Protein AF-A0A8T5GL62-F1 (afdb_monomer_lite)

Structure (mmCIF, N/CA/C/O backbone):
data_AF-A0A8T5GL62-F1
#
_entry.id   AF-A0A8T5GL62-F1
#
loop_
_atom_site.group_PDB
_atom_site.id
_atom_site.type_symbol
_atom_site.label_atom_id
_atom_site.label_alt_id
_atom_site.label_comp_id
_atom_site.label_asym_id
_atom_site.label_entity_id
_atom_site.label_seq_id
_atom_site.pdbx_PDB_ins_code
_atom_site.Cartn_x
_atom_site.Cartn_y
_atom_site.Cartn_z
_atom_site.occupancy
_atom_site.B_iso_or_equiv
_atom_site.auth_seq_id
_atom_site.auth_comp_id
_atom_site.auth_asym_id
_atom_site.auth_atom_id
_atom_site.pdbx_PDB_model_num
ATOM 1 N N . MET A 1 1 ? -0.450 16.509 8.856 1.00 52.38 1 MET A N 1
ATOM 2 C CA . MET A 1 1 ? -0.799 15.232 8.205 1.00 52.38 1 MET A CA 1
ATOM 3 C C . MET A 1 1 ? -0.148 14.138 9.029 1.00 52.38 1 MET A C 1
ATOM 5 O O . MET A 1 1 ? 1.053 14.236 9.260 1.00 52.38 1 MET A O 1
ATOM 9 N N . ILE A 1 2 ? -0.928 13.209 9.581 1.00 71.56 2 ILE A N 1
ATOM 10 C CA . ILE A 1 2 ? -0.380 12.071 10.331 1.00 71.56 2 ILE A CA 1
ATOM 11 C C . ILE A 1 2 ? 0.379 11.201 9.332 1.00 71.56 2 ILE A C 1
ATOM 13 O O . ILE A 1 2 ? -0.126 10.915 8.250 1.00 71.56 2 ILE A O 1
ATOM 17 N N . ASN A 1 3 ? 1.616 10.838 9.659 1.00 85.38 3 ASN A N 1
ATOM 18 C CA . ASN A 1 3 ? 2.388 9.925 8.832 1.00 85.38 3 ASN A CA 1
ATOM 19 C C . ASN A 1 3 ? 2.150 8.501 9.356 1.00 85.38 3 ASN A C 1
ATOM 21 O O . ASN A 1 3 ? 2.798 8.057 10.301 1.00 85.38 3 ASN A O 1
ATOM 25 N N . TYR A 1 4 ? 1.190 7.787 8.767 1.00 93.00 4 TYR A N 1
ATOM 26 C CA . TYR A 1 4 ? 0.852 6.425 9.192 1.00 93.00 4 TYR A CA 1
ATOM 27 C C . TYR A 1 4 ? 2.018 5.443 9.043 1.00 93.00 4 TYR A C 1
ATOM 29 O O . TYR A 1 4 ? 2.131 4.503 9.824 1.00 93.00 4 TYR A O 1
ATOM 37 N N . LYS A 1 5 ? 2.945 5.697 8.110 1.00 93.62 5 LYS A N 1
ATOM 38 C CA . LYS A 1 5 ? 4.124 4.851 7.887 1.00 93.62 5 LYS A CA 1
ATOM 39 C C . LYS A 1 5 ? 5.059 4.840 9.097 1.00 93.62 5 LYS A C 1
ATOM 41 O O . LYS A 1 5 ? 5.492 3.770 9.516 1.00 93.62 5 LYS A O 1
ATOM 46 N N . ILE A 1 6 ? 5.334 6.001 9.706 1.00 94.12 6 ILE A N 1
ATOM 47 C CA . ILE A 1 6 ? 6.162 6.044 10.925 1.00 94.12 6 ILE A CA 1
ATOM 48 C C . ILE A 1 6 ? 5.450 5.384 12.110 1.00 94.12 6 ILE A C 1
ATOM 50 O O . ILE A 1 6 ? 6.094 4.654 12.858 1.00 94.12 6 ILE A O 1
ATOM 54 N N . LEU A 1 7 ? 4.132 5.565 12.250 1.00 94.88 7 LEU A N 1
ATOM 55 C CA . LEU A 1 7 ? 3.356 4.921 13.317 1.00 94.88 7 LEU A CA 1
ATOM 56 C C . LEU A 1 7 ? 3.347 3.395 13.167 1.00 94.88 7 LEU A C 1
ATOM 58 O O . LEU A 1 7 ? 3.562 2.677 14.142 1.00 94.88 7 LEU A O 1
ATOM 62 N N . ALA A 1 8 ? 3.165 2.899 11.942 1.00 96.69 8 ALA A N 1
ATOM 63 C CA . ALA A 1 8 ? 3.233 1.478 11.627 1.00 96.69 8 ALA A CA 1
ATOM 64 C C . ALA A 1 8 ? 4.603 0.891 11.985 1.00 96.69 8 ALA A C 1
ATOM 66 O O . ALA A 1 8 ? 4.674 -0.097 12.715 1.00 96.69 8 ALA A O 1
ATOM 67 N N . ILE A 1 9 ? 5.689 1.542 11.557 1.00 96.31 9 ILE A N 1
ATOM 68 C CA . ILE A 1 9 ? 7.057 1.111 11.872 1.00 96.31 9 ILE A CA 1
ATOM 69 C C . ILE A 1 9 ? 7.307 1.119 13.381 1.00 96.31 9 ILE A C 1
ATOM 71 O O . ILE A 1 9 ? 7.821 0.140 13.909 1.00 96.31 9 ILE A O 1
ATOM 75 N N . GLN A 1 10 ? 6.913 2.177 14.093 1.00 95.50 10 GLN A N 1
ATOM 76 C CA . GLN A 1 10 ? 7.070 2.257 15.549 1.00 95.50 10 GLN A CA 1
ATOM 77 C C . GLN A 1 10 ? 6.230 1.211 16.290 1.00 95.50 10 GLN A C 1
ATOM 79 O O . GLN A 1 10 ? 6.613 0.776 17.374 1.00 95.50 10 GLN A O 1
ATOM 84 N N . SER A 1 11 ? 5.097 0.793 15.722 1.00 96.75 11 SER A N 1
ATOM 85 C CA . SER A 1 11 ? 4.276 -0.270 16.295 1.00 96.75 11 SER A CA 1
ATOM 86 C C . SER A 1 11 ? 4.864 -1.664 16.051 1.00 96.75 11 SER A C 1
ATOM 88 O O . SER A 1 11 ? 4.813 -2.500 16.950 1.00 96.75 11 SER A O 1
ATOM 90 N N . LEU A 1 12 ? 5.439 -1.911 14.869 1.00 97.38 12 LEU A N 1
ATOM 91 C CA . LEU A 1 12 ? 6.099 -3.178 14.525 1.00 97.38 12 LEU A CA 1
ATOM 92 C C . LEU A 1 12 ? 7.449 -3.329 15.236 1.00 97.38 12 LEU A C 1
ATOM 94 O O . LEU A 1 12 ? 7.767 -4.389 15.770 1.00 97.38 12 LEU A O 1
ATOM 98 N N . VAL A 1 13 ? 8.233 -2.253 15.268 1.00 97.06 13 VAL A N 1
ATOM 99 C CA . VAL A 1 13 ? 9.566 -2.199 15.866 1.00 97.06 13 VAL A CA 1
ATOM 100 C C . VAL A 1 13 ? 9.635 -0.979 16.789 1.00 97.06 13 VAL A C 1
ATOM 102 O O . VAL A 1 13 ? 10.014 0.120 16.368 1.00 97.06 13 VAL A O 1
ATOM 105 N N . PRO A 1 14 ? 9.284 -1.149 18.077 1.00 96.50 14 PRO A N 1
ATOM 106 C CA . PRO A 1 14 ? 9.316 -0.061 19.043 1.00 96.50 14 PRO A CA 1
ATOM 107 C C . PRO A 1 14 ? 10.686 0.615 19.114 1.00 96.50 14 PRO A C 1
ATOM 109 O O . PRO A 1 14 ? 11.731 -0.050 19.147 1.00 96.50 14 PRO A O 1
ATOM 112 N N . ASN A 1 15 ? 10.662 1.949 19.154 1.00 94.12 15 ASN A N 1
ATOM 113 C CA . ASN A 1 15 ? 11.837 2.824 19.188 1.00 94.12 15 ASN A CA 1
ATOM 114 C C . ASN A 1 15 ? 12.800 2.655 17.997 1.00 94.12 15 ASN A C 1
ATOM 116 O O . ASN A 1 15 ? 13.981 2.958 18.137 1.00 94.12 15 ASN A O 1
ATOM 120 N N . ALA A 1 16 ? 12.329 2.149 16.851 1.00 95.56 16 ALA A N 1
ATOM 121 C CA . ALA A 1 16 ? 13.138 2.079 15.637 1.00 95.56 16 ALA A CA 1
ATOM 122 C C . ALA A 1 16 ? 13.682 3.454 15.227 1.00 95.56 16 ALA A C 1
ATOM 124 O O . ALA A 1 16 ? 12.943 4.444 15.205 1.00 95.56 16 ALA A O 1
ATOM 125 N N . ILE A 1 17 ? 14.963 3.497 14.856 1.00 95.00 17 ILE A N 1
ATOM 126 C CA . ILE A 1 17 ? 15.593 4.698 14.303 1.00 95.00 17 ILE A CA 1
ATOM 127 C C . ILE A 1 17 ? 15.419 4.678 12.784 1.00 95.00 17 ILE A C 1
ATOM 129 O O . ILE A 1 17 ? 16.017 3.870 12.073 1.00 95.00 17 ILE A O 1
ATOM 133 N N . VAL A 1 18 ? 14.577 5.575 12.280 1.00 95.44 18 VAL A N 1
ATOM 134 C CA . VAL A 1 18 ? 14.191 5.610 10.869 1.00 95.44 18 VAL A CA 1
ATOM 135 C C . VAL A 1 18 ? 13.956 7.044 10.407 1.00 95.44 18 VAL A C 1
ATOM 137 O O . VAL A 1 18 ? 13.430 7.871 11.154 1.00 95.44 18 VAL A O 1
ATOM 140 N N . THR A 1 19 ? 14.314 7.327 9.157 1.00 93.88 19 THR A N 1
ATOM 141 C CA . THR A 1 19 ? 13.973 8.578 8.472 1.00 93.88 19 THR A CA 1
ATOM 142 C C . THR A 1 19 ? 12.991 8.277 7.344 1.00 93.88 19 THR A C 1
ATOM 144 O O . THR A 1 19 ? 13.243 7.404 6.514 1.00 93.88 19 THR A O 1
ATOM 147 N N . ILE A 1 20 ? 11.872 9.003 7.295 1.00 91.06 20 ILE A N 1
ATOM 148 C CA . ILE A 1 20 ? 10.881 8.882 6.217 1.00 91.06 20 ILE A CA 1
ATOM 149 C C . ILE A 1 20 ? 11.030 10.070 5.267 1.00 91.06 20 ILE A C 1
ATOM 151 O O . ILE A 1 20 ? 10.862 11.218 5.677 1.00 91.06 20 ILE A O 1
ATOM 155 N N . LEU A 1 21 ? 11.344 9.789 4.000 1.00 88.69 21 LEU A N 1
ATOM 156 C CA . LEU A 1 21 ? 11.519 10.779 2.934 1.00 88.69 21 LEU A CA 1
ATOM 157 C C . LEU A 1 21 ? 10.488 10.520 1.832 1.00 88.69 21 LEU A C 1
ATOM 159 O O . LEU A 1 21 ? 10.727 9.729 0.919 1.00 88.69 21 LEU A O 1
ATOM 163 N N . GLY A 1 22 ? 9.322 11.160 1.940 1.00 85.06 22 GLY A N 1
ATOM 164 C CA . GLY A 1 22 ? 8.177 10.836 1.086 1.00 85.06 22 GLY A CA 1
ATOM 165 C C . GLY A 1 22 ? 7.791 9.367 1.265 1.00 85.06 22 GLY A C 1
ATOM 166 O O . GLY A 1 22 ? 7.477 8.941 2.378 1.00 85.06 22 GLY A O 1
ATOM 167 N N . ASP A 1 23 ? 7.888 8.581 0.191 1.00 81.81 23 ASP A N 1
ATOM 168 C CA . ASP A 1 23 ? 7.618 7.143 0.240 1.00 81.81 23 ASP A CA 1
ATOM 169 C C . ASP A 1 23 ? 8.790 6.282 0.709 1.00 81.81 23 ASP A C 1
ATOM 171 O O . ASP A 1 23 ? 8.577 5.140 1.127 1.00 81.81 23 ASP A O 1
ATOM 175 N N . LYS A 1 24 ? 10.010 6.825 0.703 1.00 87.25 24 LYS A N 1
ATOM 176 C CA . LYS A 1 24 ? 11.217 6.070 1.024 1.00 87.25 24 LYS A CA 1
ATOM 177 C C . LYS A 1 24 ? 11.410 5.944 2.533 1.00 87.25 24 LYS A C 1
ATOM 179 O O . LYS A 1 24 ? 11.420 6.938 3.262 1.00 87.25 24 LYS A O 1
ATOM 184 N N . VAL A 1 25 ? 11.644 4.711 2.974 1.00 91.81 25 VAL A N 1
ATOM 185 C CA . VAL A 1 25 ? 12.084 4.388 4.333 1.00 91.81 25 VAL A CA 1
ATOM 186 C C . VAL A 1 25 ? 13.607 4.294 4.333 1.00 91.81 25 VAL A C 1
ATOM 188 O O . VAL A 1 25 ? 14.172 3.440 3.655 1.00 91.81 25 VAL A O 1
ATOM 191 N N . VAL A 1 26 ? 14.276 5.179 5.071 1.00 94.62 26 VAL A N 1
ATOM 192 C CA . VAL A 1 26 ? 15.716 5.084 5.332 1.00 94.62 26 VAL A CA 1
ATOM 193 C C . VAL A 1 26 ? 15.903 4.511 6.729 1.00 94.62 26 VAL A C 1
ATOM 195 O O . VAL A 1 26 ? 15.590 5.156 7.730 1.00 94.62 26 VAL A O 1
ATOM 198 N N . TRP A 1 27 ? 16.374 3.272 6.775 1.00 95.94 27 TRP A N 1
ATOM 199 C CA . TRP A 1 27 ? 16.553 2.513 8.003 1.00 95.94 27 TRP A CA 1
ATOM 200 C C . TRP A 1 27 ? 17.921 2.796 8.632 1.00 95.94 27 TRP A C 1
ATOM 202 O O . TRP A 1 27 ? 18.941 2.748 7.944 1.00 95.94 27 TRP A O 1
ATOM 212 N N . HIS A 1 28 ? 17.944 3.100 9.930 1.00 95.56 28 HIS A N 1
ATOM 213 C CA . HIS A 1 28 ? 19.171 3.378 10.688 1.00 95.56 28 HIS A CA 1
ATOM 214 C C . HIS A 1 28 ? 19.324 2.470 11.918 1.00 95.56 28 HIS A C 1
ATOM 216 O O . HIS A 1 28 ? 20.228 2.677 12.724 1.00 95.56 28 HIS A O 1
ATOM 222 N N . ASP A 1 29 ? 18.427 1.502 12.094 1.00 94.69 29 ASP A N 1
ATOM 223 C CA . ASP A 1 29 ? 18.424 0.586 13.230 1.00 94.69 29 ASP A CA 1
ATOM 224 C C . ASP A 1 29 ? 19.232 -0.681 12.908 1.00 94.69 29 ASP A C 1
ATOM 226 O O . ASP A 1 29 ? 19.277 -1.128 11.762 1.00 94.69 29 ASP A O 1
ATOM 230 N N . GLU A 1 30 ? 19.858 -1.283 13.919 1.00 94.44 30 GLU A N 1
ATOM 231 C CA . GLU A 1 30 ? 20.605 -2.541 13.758 1.00 94.44 30 GLU A CA 1
ATOM 232 C C . GLU A 1 30 ? 19.679 -3.753 13.573 1.00 94.44 30 GLU A C 1
ATOM 234 O O . GLU A 1 30 ? 20.094 -4.792 13.058 1.00 94.44 30 GLU A O 1
ATOM 239 N N . ARG A 1 31 ? 18.419 -3.640 14.010 1.00 95.50 31 ARG A N 1
ATOM 240 C CA . ARG A 1 31 ? 17.406 -4.687 13.847 1.00 95.50 31 ARG A CA 1
ATOM 241 C C . ARG A 1 31 ? 16.938 -4.767 12.398 1.00 95.50 31 ARG A C 1
ATOM 243 O O . ARG A 1 31 ? 17.101 -3.840 11.612 1.00 95.50 31 ARG A O 1
ATOM 250 N N . THR A 1 32 ? 16.300 -5.879 12.054 1.00 95.19 32 THR A N 1
ATOM 251 C CA . THR A 1 32 ? 15.719 -6.082 10.725 1.00 95.19 32 THR A CA 1
ATOM 252 C C . THR A 1 32 ? 14.591 -5.085 10.464 1.00 95.19 32 THR A C 1
ATOM 254 O O . THR A 1 32 ? 13.683 -4.932 11.283 1.00 95.19 32 THR A O 1
ATOM 257 N N . GLN A 1 33 ? 14.656 -4.415 9.313 1.00 95.88 33 GLN A N 1
ATOM 258 C CA . GLN A 1 33 ? 13.590 -3.545 8.834 1.00 95.88 33 GLN A CA 1
ATOM 259 C C . GLN A 1 33 ? 12.338 -4.383 8.520 1.00 95.88 33 GLN A C 1
ATOM 261 O O . GLN A 1 33 ? 12.465 -5.388 7.816 1.00 95.88 33 GLN A O 1
ATOM 266 N N . PRO A 1 34 ? 11.138 -3.973 8.973 1.00 97.12 34 PRO A N 1
ATOM 267 C CA . PRO A 1 34 ? 9.894 -4.595 8.535 1.00 97.12 34 PRO A CA 1
ATOM 268 C C . PRO A 1 34 ? 9.730 -4.532 7.017 1.00 97.12 34 PRO A C 1
ATOM 270 O O . PRO A 1 34 ? 10.090 -3.538 6.376 1.00 97.12 34 PRO A O 1
ATOM 273 N N . THR A 1 35 ? 9.147 -5.579 6.449 1.00 96.06 35 THR A N 1
ATOM 274 C CA . THR A 1 35 ? 8.802 -5.622 5.027 1.00 96.06 35 THR A CA 1
ATOM 275 C C . THR A 1 35 ? 7.750 -4.561 4.692 1.00 96.06 35 THR A C 1
ATOM 277 O O . THR A 1 35 ? 6.992 -4.106 5.554 1.00 96.06 35 THR A O 1
ATOM 280 N N . GLN A 1 36 ? 7.676 -4.156 3.422 1.00 94.88 36 GLN A N 1
ATOM 281 C CA . GLN A 1 36 ? 6.647 -3.201 2.996 1.00 94.88 36 GLN A CA 1
ATOM 282 C C . GLN A 1 36 ? 5.233 -3.771 3.176 1.00 94.88 36 GLN A C 1
ATOM 284 O O . GLN A 1 36 ? 4.336 -3.040 3.587 1.00 94.88 36 GLN A O 1
ATOM 289 N N . GLU A 1 37 ? 5.048 -5.077 2.971 1.00 95.94 37 GLU A N 1
ATOM 290 C CA . GLU A 1 37 ? 3.768 -5.759 3.189 1.00 95.94 37 GLU A CA 1
ATOM 291 C C . GLU A 1 37 ? 3.310 -5.682 4.655 1.00 95.94 37 GLU A C 1
ATOM 293 O O . GLU A 1 37 ? 2.154 -5.349 4.926 1.00 95.94 37 GLU A O 1
ATOM 298 N N . GLU A 1 38 ? 4.216 -5.917 5.613 1.00 97.75 38 GLU A N 1
ATOM 299 C CA . GLU A 1 38 ? 3.923 -5.764 7.046 1.00 97.75 38 GLU A CA 1
ATOM 300 C C . GLU A 1 38 ? 3.555 -4.319 7.397 1.00 97.75 38 GLU A C 1
ATOM 302 O O . GLU A 1 38 ? 2.610 -4.081 8.153 1.00 97.75 38 GLU A O 1
ATOM 307 N N . ILE A 1 39 ? 4.278 -3.346 6.832 1.00 97.00 39 ILE A N 1
ATOM 308 C CA . ILE A 1 39 ? 4.014 -1.920 7.050 1.00 97.00 39 ILE A CA 1
ATOM 309 C C . ILE A 1 39 ? 2.622 -1.550 6.525 1.00 97.00 39 ILE A C 1
ATOM 311 O O . ILE A 1 39 ? 1.851 -0.936 7.261 1.00 97.00 39 ILE A O 1
ATOM 315 N N . VAL A 1 40 ? 2.272 -1.941 5.297 1.00 97.50 40 VAL A N 1
ATOM 316 C CA . VAL A 1 40 ? 0.973 -1.628 4.673 1.00 97.50 40 VAL A CA 1
ATOM 317 C C . VAL A 1 40 ? -0.188 -2.241 5.457 1.00 97.50 40 VAL A C 1
ATOM 319 O O . VAL A 1 40 ? -1.158 -1.550 5.771 1.00 97.50 40 VAL A O 1
ATOM 322 N N . GLN A 1 41 ? -0.079 -3.507 5.867 1.00 98.31 41 GLN A N 1
ATOM 323 C CA . GLN A 1 41 ? -1.109 -4.133 6.702 1.00 98.31 41 GLN A CA 1
ATOM 324 C C . GLN A 1 41 ? -1.236 -3.450 8.069 1.00 98.31 41 GLN A C 1
ATOM 326 O O . GLN A 1 41 ? -2.337 -3.338 8.617 1.00 98.31 41 GLN A O 1
ATOM 331 N N . LYS A 1 42 ? -0.121 -2.986 8.644 1.00 98.25 42 LYS A N 1
ATOM 332 C CA . LYS A 1 42 ? -0.146 -2.284 9.927 1.00 98.25 42 LYS A CA 1
ATOM 333 C C . LYS A 1 42 ? -0.755 -0.888 9.818 1.00 98.25 42 LYS A C 1
ATOM 335 O O . LYS A 1 42 ? -1.445 -0.473 10.746 1.00 98.25 42 LYS A O 1
ATOM 340 N N . ILE A 1 43 ? -0.556 -0.196 8.698 1.00 97.50 43 ILE A N 1
ATOM 341 C CA . ILE A 1 43 ? -1.247 1.066 8.401 1.00 97.50 43 ILE A CA 1
ATOM 342 C C . ILE A 1 43 ? -2.764 0.841 8.415 1.00 97.50 43 ILE A C 1
ATOM 344 O O . ILE A 1 43 ? -3.450 1.504 9.188 1.00 97.50 43 ILE A O 1
ATOM 348 N N . ALA A 1 44 ? -3.264 -0.163 7.685 1.00 97.94 44 ALA A N 1
ATOM 349 C CA . ALA A 1 44 ? -4.697 -0.474 7.641 1.00 97.94 44 ALA A CA 1
ATOM 350 C C . ALA A 1 44 ? -5.292 -0.800 9.030 1.00 97.94 44 ALA A C 1
ATOM 352 O O . ALA A 1 44 ? -6.438 -0.458 9.330 1.00 97.94 44 ALA A O 1
ATOM 353 N N . GLU A 1 45 ? -4.514 -1.448 9.906 1.00 98.00 45 GLU A N 1
ATOM 354 C CA . GLU A 1 45 ? -4.909 -1.695 11.299 1.00 98.00 45 GLU A CA 1
ATOM 355 C C . GLU A 1 45 ? -5.011 -0.409 12.123 1.00 98.00 45 GLU A C 1
ATOM 357 O O . GLU A 1 45 ? -5.974 -0.236 12.874 1.00 98.00 45 GLU A O 1
ATOM 362 N N . ILE A 1 46 ? -4.018 0.476 12.004 1.00 97.75 46 ILE A N 1
ATOM 363 C CA . ILE A 1 46 ? -3.976 1.743 12.739 1.00 97.75 46 ILE A CA 1
ATOM 364 C C . ILE A 1 46 ? -5.131 2.638 12.297 1.00 97.75 46 ILE A C 1
ATOM 366 O O . ILE A 1 46 ? -5.847 3.146 13.155 1.00 97.75 46 ILE A O 1
ATOM 370 N N . GLU A 1 47 ? -5.368 2.765 10.992 1.00 97.00 47 GLU A N 1
ATOM 371 C CA . GLU A 1 47 ? -6.474 3.558 10.449 1.00 97.00 47 GLU A CA 1
ATOM 372 C C . GLU A 1 47 ? -7.829 3.061 10.968 1.00 97.00 47 GLU A C 1
ATOM 374 O O . GLU A 1 47 ? -8.612 3.842 11.508 1.00 97.00 47 GLU A O 1
ATOM 379 N N . TYR A 1 48 ? -8.088 1.748 10.917 1.00 97.50 48 TYR A N 1
ATOM 380 C CA . TYR A 1 48 ? -9.343 1.205 11.445 1.00 97.50 48 TYR A CA 1
ATOM 381 C C . TYR A 1 48 ? -9.469 1.380 12.967 1.00 97.50 48 TYR A C 1
ATOM 383 O O . TYR A 1 48 ? -10.555 1.650 13.486 1.00 97.50 48 TYR A O 1
ATOM 391 N N . THR A 1 49 ? -8.356 1.269 13.695 1.00 96.56 49 THR A N 1
ATOM 392 C CA . THR A 1 49 ? -8.328 1.530 15.139 1.00 96.56 49 THR A CA 1
ATOM 393 C C . THR A 1 49 ? -8.690 2.979 15.442 1.00 96.56 49 THR A C 1
ATOM 395 O O . THR A 1 49 ? -9.544 3.227 16.292 1.00 96.56 49 THR A O 1
ATOM 398 N N . GLU A 1 50 ? -8.100 3.933 14.725 1.00 95.62 50 GLU A N 1
ATOM 399 C CA . GLU A 1 50 ? -8.398 5.356 14.879 1.00 95.62 50 GLU A CA 1
ATOM 400 C C . GLU A 1 50 ? -9.856 5.682 14.547 1.00 95.62 50 GLU A C 1
ATOM 402 O O . GLU A 1 50 ? -10.491 6.417 15.301 1.00 95.62 50 GLU A O 1
ATOM 407 N N . GLU A 1 51 ? -10.425 5.096 13.490 1.00 95.94 51 GLU A N 1
ATOM 408 C CA . GLU A 1 51 ? -11.848 5.252 13.160 1.00 95.94 51 GLU A CA 1
ATOM 409 C C . GLU A 1 51 ? -12.760 4.797 14.310 1.00 95.94 51 GLU A C 1
ATOM 411 O O . GLU A 1 51 ? -13.705 5.498 14.691 1.00 95.94 51 GLU A O 1
ATOM 416 N N . VAL A 1 52 ? -12.470 3.632 14.898 1.00 97.19 52 VAL A N 1
ATOM 417 C CA . VAL A 1 52 ? -13.250 3.094 16.019 1.00 97.19 52 VAL A CA 1
ATOM 418 C C . VAL A 1 52 ? -13.084 3.946 17.278 1.00 97.19 52 VAL A C 1
ATOM 420 O O . VAL A 1 52 ? -14.071 4.186 17.979 1.00 97.19 52 VAL A O 1
ATOM 423 N N . GLU A 1 53 ? -11.877 4.429 17.579 1.00 96.19 53 GLU A N 1
ATOM 424 C CA . GLU A 1 53 ? -11.638 5.318 18.724 1.00 96.19 53 GLU A CA 1
ATOM 425 C C . GLU A 1 53 ? -12.295 6.694 18.539 1.00 96.19 53 GLU A C 1
ATOM 427 O O . GLU A 1 53 ? -12.930 7.200 19.468 1.00 96.19 53 GLU A O 1
ATOM 432 N N . ALA A 1 54 ? -12.246 7.266 17.334 1.00 96.25 54 ALA A N 1
ATOM 433 C CA . ALA A 1 54 ? -12.944 8.507 17.010 1.00 96.25 54 ALA A CA 1
ATOM 434 C C . ALA A 1 54 ? -14.459 8.355 17.206 1.00 96.25 54 ALA A C 1
ATOM 436 O O . ALA A 1 54 ? -15.104 9.195 17.837 1.00 96.25 54 ALA A O 1
ATOM 437 N N . TYR A 1 55 ? -15.031 7.236 16.757 1.00 96.19 55 TYR A N 1
ATOM 438 C CA . TYR A 1 55 ? -16.441 6.943 16.983 1.00 96.19 55 TYR A CA 1
ATOM 439 C C . TYR A 1 55 ? -16.776 6.763 18.477 1.00 96.19 55 TYR A C 1
ATOM 441 O O . TYR A 1 55 ? -17.819 7.232 18.941 1.00 96.19 55 TYR A O 1
ATOM 449 N N . LYS A 1 56 ? -15.902 6.118 19.267 1.00 95.94 56 LYS A N 1
ATOM 450 C CA . LYS A 1 56 ? -16.082 6.007 20.727 1.00 95.94 56 LYS A CA 1
ATOM 451 C C . LYS A 1 56 ? -16.086 7.375 21.406 1.00 95.94 56 LYS A C 1
ATOM 453 O O . LYS A 1 56 ? -16.883 7.566 22.324 1.00 95.94 56 LYS A O 1
ATOM 458 N N . ALA A 1 57 ? -15.246 8.308 20.957 1.00 96.31 57 ALA A N 1
ATOM 459 C CA . ALA A 1 57 ? -15.227 9.677 21.467 1.00 96.31 57 ALA A CA 1
ATOM 460 C C . ALA A 1 57 ? -16.549 10.406 21.173 1.00 96.31 57 ALA A C 1
ATOM 462 O O . ALA A 1 57 ? -17.165 10.930 22.099 1.00 96.31 57 ALA A O 1
ATOM 463 N N . VAL A 1 58 ? -17.047 10.329 19.932 1.00 96.19 58 VAL A N 1
ATOM 464 C CA . VAL A 1 58 ? -18.359 10.890 19.546 1.00 96.19 58 VAL A CA 1
ATOM 465 C C . VAL A 1 58 ? -19.486 10.287 20.384 1.00 96.19 58 VAL A C 1
ATOM 467 O O . VAL A 1 58 ? -20.338 10.996 20.914 1.00 96.19 58 VAL A O 1
ATOM 470 N N . ARG A 1 59 ? -19.479 8.961 20.559 1.00 96.62 59 ARG A N 1
ATOM 471 C CA . ARG A 1 59 ? -20.458 8.281 21.409 1.00 96.62 59 ARG A CA 1
ATOM 472 C C . ARG A 1 59 ? -20.380 8.759 22.860 1.00 96.62 59 ARG A C 1
ATOM 474 O O . ARG A 1 59 ? -21.421 8.853 23.497 1.00 96.62 59 ARG A O 1
ATOM 481 N N . ALA A 1 60 ? -19.186 8.994 23.403 1.00 96.12 60 ALA A N 1
ATOM 482 C CA . ALA A 1 60 ? -19.011 9.460 24.778 1.00 96.12 60 ALA A CA 1
ATOM 483 C C . ALA A 1 60 ? -19.541 10.890 24.971 1.00 96.12 60 ALA A C 1
ATOM 485 O O . ALA A 1 60 ? -20.168 11.161 25.990 1.00 96.12 60 ALA A O 1
ATOM 486 N N . GLU A 1 61 ? -19.348 11.765 23.982 1.00 96.44 61 GLU A N 1
ATOM 487 C CA . GLU A 1 61 ? -19.861 13.141 23.981 1.00 96.44 61 GLU A CA 1
ATOM 488 C C . GLU A 1 61 ? -21.394 13.207 23.899 1.00 96.44 61 GLU A C 1
ATOM 490 O O . GLU A 1 61 ? -22.003 14.126 24.437 1.00 96.44 61 GLU A O 1
ATOM 495 N N . ALA A 1 62 ? -22.037 12.199 23.301 1.00 96.75 62 ALA A N 1
ATOM 496 C CA . ALA A 1 62 ? -23.495 12.112 23.243 1.00 96.75 62 ALA A CA 1
ATOM 497 C C . ALA A 1 62 ? -24.162 11.825 24.606 1.00 96.75 62 ALA A C 1
ATOM 499 O O . ALA A 1 62 ? -25.380 11.959 24.728 1.00 96.75 62 ALA A O 1
ATOM 500 N N . TYR A 1 63 ? -23.406 11.404 25.628 1.00 96.69 63 TYR A N 1
ATOM 501 C CA . TYR A 1 63 ? -23.955 11.201 26.969 1.00 96.69 63 TYR A CA 1
ATOM 502 C C . TYR A 1 63 ? -24.045 12.528 27.739 1.00 96.69 63 TYR A C 1
ATOM 504 O O . TYR A 1 6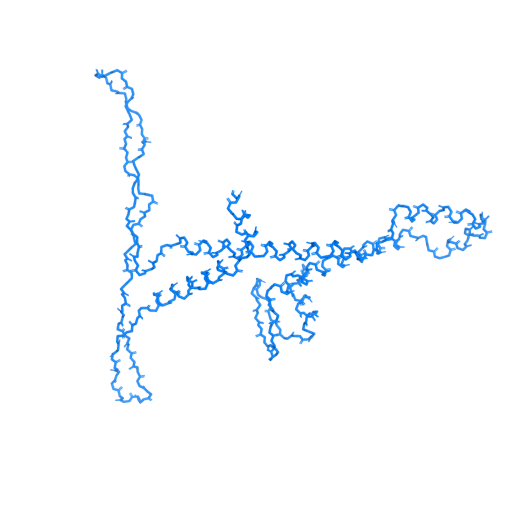3 ? -23.050 13.250 27.808 1.00 96.69 63 TYR A O 1
ATOM 512 N N . PRO A 1 64 ? -25.173 12.806 28.426 1.00 96.31 64 PRO A N 1
ATOM 513 C CA . PRO A 1 64 ? -25.252 13.898 29.387 1.00 96.31 64 PRO A CA 1
ATOM 514 C C . PRO A 1 64 ? -24.177 13.751 30.459 1.00 96.31 64 PRO A C 1
ATOM 516 O O . PRO A 1 64 ? -23.787 12.629 30.818 1.00 96.31 64 PRO A O 1
ATOM 519 N N . VAL A 1 65 ? -23.727 14.867 31.026 1.00 96.88 65 VAL A N 1
ATOM 520 C CA . VAL A 1 65 ? -22.763 14.820 32.129 1.00 96.88 65 VAL A CA 1
ATOM 521 C C . VAL A 1 65 ? -23.365 14.100 33.337 1.00 96.88 65 VAL A C 1
ATOM 523 O O . VAL A 1 65 ? -24.576 14.098 33.557 1.00 96.88 65 VAL A O 1
ATOM 526 N N . MET A 1 66 ? -22.512 13.492 34.163 1.00 96.88 66 MET A N 1
ATOM 527 C CA . MET A 1 66 ? -22.964 12.652 35.279 1.00 96.88 66 MET A CA 1
ATOM 528 C C . MET A 1 66 ? -23.927 13.377 36.238 1.00 96.88 66 MET A C 1
ATOM 530 O O . MET A 1 66 ? -24.853 12.759 36.753 1.00 96.88 66 MET A O 1
ATOM 534 N N . SER A 1 67 ? -23.750 14.685 36.460 1.00 97.50 67 SER A N 1
ATOM 535 C CA . SER A 1 67 ? -24.652 15.474 37.309 1.00 97.50 67 SER A CA 1
ATOM 536 C C . SER A 1 67 ? -26.083 15.531 36.770 1.00 97.50 67 SER A C 1
ATOM 538 O O . SER A 1 67 ? -27.012 15.356 37.548 1.00 97.50 67 SER A O 1
ATOM 540 N N . GLU A 1 68 ? -26.269 15.713 35.461 1.00 97.81 68 GLU A N 1
ATOM 541 C CA . GLU A 1 68 ? -27.596 15.757 34.826 1.00 97.81 68 GLU A CA 1
ATOM 542 C C . GLU A 1 68 ? -28.268 14.384 34.845 1.00 97.81 68 GLU A C 1
ATOM 544 O O . GLU A 1 68 ? -29.470 14.271 35.071 1.00 97.81 68 GLU A O 1
ATOM 549 N N . GLN A 1 69 ? -27.479 13.318 34.684 1.00 97.94 69 GLN A N 1
ATOM 550 C CA . GLN A 1 69 ? -27.993 11.956 34.802 1.00 97.94 69 GLN A CA 1
ATOM 551 C C . GLN A 1 69 ? -28.518 11.666 36.215 1.00 97.94 69 GLN A C 1
ATOM 553 O O . GLN A 1 69 ? -29.598 11.096 36.363 1.00 97.94 69 GLN A O 1
ATOM 558 N N . LEU A 1 70 ? -27.777 12.067 37.256 1.00 98.06 70 LEU A N 1
ATOM 559 C CA . LEU A 1 70 ? -28.199 11.893 38.651 1.00 98.06 70 LEU A CA 1
ATOM 560 C C . LEU A 1 70 ? -29.418 12.757 38.998 1.00 98.06 70 LEU A C 1
ATOM 562 O O . LEU A 1 70 ? -30.332 12.269 39.663 1.00 98.06 70 LEU A O 1
ATOM 566 N N . ASP A 1 71 ? -29.447 14.004 38.523 1.00 98.25 71 ASP A N 1
ATOM 567 C CA . ASP A 1 71 ? -30.571 14.929 38.698 1.00 98.25 71 ASP A CA 1
ATOM 568 C C . ASP A 1 71 ? -31.859 14.364 38.080 1.00 98.25 71 ASP A C 1
ATOM 570 O O . ASP A 1 71 ? -32.895 14.266 38.743 1.00 98.25 71 ASP A O 1
ATOM 574 N N . LYS A 1 72 ? -31.763 13.837 36.855 1.00 97.69 72 LYS A N 1
ATOM 575 C CA . LYS A 1 72 ? -32.876 13.171 36.174 1.00 97.69 72 LYS A CA 1
ATOM 576 C C . LYS A 1 72 ? -33.377 11.941 36.923 1.00 97.69 72 LYS A C 1
ATOM 578 O O . LYS A 1 72 ? -34.585 11.766 37.068 1.00 97.69 72 LYS A O 1
ATOM 583 N N . ILE A 1 73 ? -32.481 11.098 37.438 1.00 98.31 73 ILE A N 1
ATOM 584 C CA . ILE A 1 73 ? -32.884 9.938 38.250 1.00 98.31 73 ILE A CA 1
ATOM 585 C C . ILE A 1 73 ? -33.658 10.391 39.494 1.00 98.31 73 ILE A C 1
ATOM 587 O O . ILE A 1 73 ? -34.643 9.751 39.861 1.00 98.31 73 ILE A O 1
ATOM 591 N N . PHE A 1 74 ? -33.230 11.479 40.135 1.00 98.00 74 PHE A N 1
ATOM 592 C CA . PHE A 1 74 ? -33.877 12.004 41.334 1.00 98.00 74 PHE A CA 1
ATOM 593 C C . PHE A 1 74 ? -35.262 12.606 41.045 1.00 98.00 74 PHE A C 1
ATOM 595 O O . PHE A 1 74 ? -36.199 12.361 41.805 1.00 98.00 74 PHE A O 1
ATOM 602 N N . HIS A 1 75 ? -35.404 13.363 39.953 1.00 98.00 75 HIS A N 1
ATOM 603 C CA . HIS A 1 75 ? -36.632 14.098 39.634 1.00 98.00 75 HIS A CA 1
ATOM 604 C C . HIS A 1 75 ? -37.644 13.320 38.780 1.00 98.00 75 HIS A C 1
ATOM 606 O O . HIS A 1 75 ? -38.846 13.425 39.018 1.00 98.00 75 HIS A O 1
ATOM 612 N N . GLU A 1 76 ? -37.181 12.540 37.802 1.00 97.75 76 GLU A N 1
ATOM 613 C CA . GLU A 1 76 ? -38.022 11.838 36.816 1.00 97.75 76 GLU A CA 1
ATOM 614 C C . GLU A 1 76 ? -38.022 10.309 37.011 1.00 97.75 76 GLU A C 1
ATOM 616 O O . GLU A 1 76 ? -38.847 9.599 36.432 1.00 97.75 76 GLU A O 1
ATOM 621 N N . GLY A 1 77 ? -37.127 9.787 37.853 1.00 97.75 77 GLY A N 1
ATOM 622 C CA . GLY A 1 77 ? -37.010 8.362 38.142 1.00 97.75 77 GLY A CA 1
ATOM 623 C C . GLY A 1 77 ? -36.154 7.584 37.137 1.00 97.75 77 GLY A C 1
ATOM 624 O O . GLY A 1 77 ? -35.749 8.061 36.076 1.00 97.75 77 GLY A O 1
ATOM 625 N N . ILE A 1 78 ? -35.863 6.328 37.486 1.00 98.00 78 ILE A N 1
ATOM 626 C CA . ILE A 1 78 ? -34.933 5.475 36.731 1.00 98.00 78 ILE A CA 1
ATOM 627 C C . ILE A 1 78 ? -35.443 5.087 35.337 1.00 98.00 78 ILE A C 1
ATOM 629 O O . ILE A 1 78 ? -34.637 4.853 34.437 1.00 98.00 78 ILE A O 1
ATOM 633 N N . ASP A 1 79 ? -36.760 5.020 35.143 1.00 98.38 79 ASP A N 1
ATOM 634 C CA . ASP A 1 79 ? -37.348 4.626 33.860 1.00 98.38 79 ASP A CA 1
ATOM 635 C C . ASP A 1 79 ? -37.202 5.736 32.811 1.00 98.38 79 ASP A C 1
ATOM 637 O O . ASP A 1 79 ? -36.822 5.450 31.675 1.00 98.38 79 ASP A O 1
ATOM 641 N N . ALA A 1 80 ? -37.395 7.001 33.208 1.00 97.38 80 ALA A N 1
ATOM 642 C CA . ALA A 1 80 ? -37.157 8.159 32.346 1.00 97.38 80 ALA A CA 1
ATOM 643 C C . ALA A 1 80 ? -35.676 8.270 31.952 1.00 97.38 80 ALA A C 1
ATOM 645 O O . ALA A 1 80 ? -35.353 8.373 30.768 1.00 97.38 80 ALA A O 1
ATOM 646 N N . TRP A 1 81 ? -34.766 8.135 32.925 1.00 98.38 81 TRP A N 1
ATOM 647 C CA . TRP A 1 81 ? -33.322 8.105 32.667 1.00 98.38 81 TRP A CA 1
ATOM 648 C C . TRP A 1 81 ? -32.926 6.983 31.691 1.00 98.38 81 TRP A C 1
ATOM 650 O O . TRP A 1 81 ? -32.187 7.219 30.735 1.00 98.38 81 TRP A O 1
ATOM 660 N N . LYS A 1 82 ? -33.449 5.760 31.870 1.00 98.25 82 LYS A N 1
ATOM 661 C CA . LYS A 1 82 ? -33.168 4.637 30.958 1.00 98.25 82 LYS A CA 1
ATOM 662 C C . LYS A 1 82 ? -33.632 4.908 29.530 1.00 98.25 82 LYS A C 1
ATOM 664 O O . LYS A 1 82 ? -32.915 4.529 28.609 1.00 98.25 82 LYS A O 1
ATOM 669 N N . ALA A 1 83 ? -34.800 5.521 29.341 1.00 98.12 83 ALA A N 1
ATOM 670 C CA . ALA A 1 83 ? -35.334 5.818 28.011 1.00 98.12 83 ALA A CA 1
ATOM 671 C C . ALA A 1 83 ? -34.432 6.796 27.235 1.00 98.12 83 ALA A C 1
ATOM 673 O O . ALA A 1 83 ? -34.150 6.586 26.052 1.00 98.12 83 ALA A O 1
ATOM 674 N N . GLU A 1 84 ? -33.910 7.820 27.911 1.00 97.12 84 GLU A N 1
ATOM 675 C CA . GLU A 1 84 ? -32.978 8.781 27.314 1.00 97.12 84 GLU A CA 1
ATOM 676 C C . GLU A 1 84 ? -31.629 8.135 26.972 1.00 97.12 84 GLU A C 1
ATOM 678 O O . GLU A 1 84 ? -31.158 8.223 25.838 1.00 97.12 84 GLU A O 1
ATOM 683 N N . ILE A 1 85 ? -31.048 7.380 27.912 1.00 97.75 85 ILE A N 1
ATOM 684 C CA . ILE A 1 85 ? -29.807 6.633 27.669 1.00 97.75 85 ILE A CA 1
ATOM 685 C C . ILE A 1 85 ? -29.977 5.615 26.537 1.00 97.75 85 ILE A C 1
ATOM 687 O O . ILE A 1 85 ? -29.047 5.388 25.759 1.00 97.75 85 ILE A O 1
ATOM 691 N N . GLN A 1 86 ? -31.145 4.982 26.431 1.00 98.00 86 GLN A N 1
ATOM 692 C CA . GLN A 1 86 ? -31.425 4.042 25.355 1.00 98.00 86 GLN A CA 1
ATOM 693 C C . GLN A 1 86 ? -31.481 4.751 23.999 1.00 98.00 86 GLN A C 1
ATOM 695 O O . GLN A 1 86 ? -30.844 4.274 23.067 1.00 98.00 86 GLN A O 1
ATOM 700 N N . THR A 1 87 ? -32.097 5.934 23.923 1.00 97.88 87 THR A N 1
ATOM 701 C CA . THR A 1 87 ? -32.097 6.770 22.709 1.00 97.88 87 THR A CA 1
ATOM 702 C C . THR A 1 87 ? -30.670 7.075 22.235 1.00 97.88 87 THR A C 1
ATOM 704 O O . THR A 1 87 ? -30.364 6.915 21.055 1.00 97.88 87 THR A O 1
ATOM 707 N N . ILE A 1 88 ? -29.760 7.422 23.153 1.00 96.88 88 ILE A N 1
ATOM 708 C CA . ILE A 1 88 ? -28.341 7.662 22.828 1.00 96.88 88 ILE A CA 1
ATOM 709 C C . ILE A 1 88 ? -27.660 6.382 22.333 1.00 96.88 88 ILE A C 1
ATOM 711 O O . ILE A 1 88 ? -26.904 6.408 21.366 1.00 96.88 88 ILE A O 1
ATOM 715 N N . LYS A 1 89 ? -27.915 5.239 22.978 1.00 97.12 89 LYS A N 1
ATOM 716 C CA . LYS A 1 89 ? -27.324 3.950 22.583 1.00 97.12 89 LYS A CA 1
ATOM 717 C C . LYS A 1 89 ? -27.818 3.462 21.225 1.00 97.12 89 LYS A C 1
ATOM 719 O O . LYS A 1 89 ? -27.043 2.809 20.530 1.00 97.12 89 LYS A O 1
ATOM 724 N N . ASP A 1 90 ? -29.072 3.742 20.894 1.00 97.56 90 ASP A N 1
ATOM 725 C CA . ASP A 1 90 ? -29.677 3.391 19.612 1.00 97.56 90 ASP A CA 1
ATOM 726 C C . ASP A 1 90 ? -29.138 4.294 18.496 1.00 97.56 90 ASP A C 1
ATOM 728 O O . ASP A 1 90 ? -28.819 3.800 17.417 1.00 97.56 90 ASP A O 1
ATOM 732 N N . ALA A 1 91 ? -28.950 5.592 18.772 1.00 96.94 91 ALA A N 1
ATOM 733 C CA . ALA A 1 91 ? -28.327 6.539 17.843 1.00 96.94 91 ALA A CA 1
ATOM 734 C C . ALA A 1 91 ? -26.817 6.301 17.661 1.00 96.94 91 ALA A C 1
ATOM 736 O O . ALA A 1 91 ? -26.281 6.496 16.572 1.00 96.94 91 ALA A O 1
ATOM 737 N N . HIS A 1 92 ? -26.137 5.843 18.715 1.00 95.69 92 HIS A N 1
ATOM 738 C CA . HIS A 1 92 ? -24.703 5.567 18.724 1.00 95.69 92 HIS A CA 1
ATOM 739 C C . HIS A 1 92 ? -24.422 4.143 19.232 1.00 95.69 92 HIS A C 1
ATOM 741 O O . HIS A 1 92 ? -23.936 3.991 20.359 1.00 95.69 92 HIS A O 1
ATOM 747 N N . PRO A 1 93 ? -24.675 3.075 18.442 1.00 96.19 93 PRO A N 1
ATOM 748 C CA . PRO A 1 93 ? -24.368 1.683 18.802 1.00 96.19 93 PRO A CA 1
ATOM 749 C C . PRO A 1 93 ? -22.917 1.475 19.249 1.00 96.19 93 PRO A C 1
ATOM 751 O O . PRO A 1 93 ? -22.054 2.304 18.985 1.00 96.19 93 PRO A O 1
ATOM 754 N N . LYS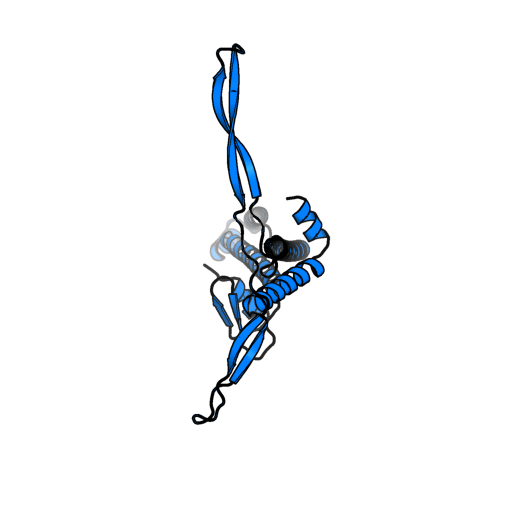 A 1 94 ? -22.609 0.417 20.010 1.00 93.69 94 LYS A N 1
ATOM 755 C CA . LYS A 1 94 ? -21.264 0.280 20.606 1.00 93.69 94 LYS A CA 1
ATOM 756 C C . LYS A 1 94 ? -20.311 -0.252 19.547 1.00 93.69 94 LYS A C 1
ATOM 758 O O . LYS A 1 94 ? -20.476 -1.392 19.133 1.00 93.69 94 LYS A O 1
ATOM 763 N N . ALA A 1 95 ? -19.317 0.542 19.158 1.00 94.12 95 ALA A N 1
ATOM 764 C CA . ALA A 1 95 ? -18.289 0.087 18.233 1.00 94.12 95 ALA A CA 1
ATOM 765 C C . ALA A 1 95 ? -17.168 -0.654 18.966 1.00 94.12 95 ALA A C 1
ATOM 767 O O . ALA A 1 95 ? -16.707 -0.251 20.041 1.00 94.12 95 ALA A O 1
ATOM 768 N N . VAL A 1 96 ? -16.729 -1.738 18.343 1.00 95.25 96 VAL A N 1
ATOM 769 C CA . VAL A 1 96 ? -15.520 -2.495 18.656 1.00 95.25 96 VAL A CA 1
ATOM 770 C C . VAL A 1 96 ? -14.832 -2.813 17.333 1.00 95.25 96 VAL A C 1
ATOM 772 O O . VAL A 1 96 ? -15.476 -2.762 16.287 1.00 95.25 96 VAL A O 1
ATOM 775 N N . ILE A 1 97 ? -13.541 -3.129 17.384 1.00 96.06 97 ILE A N 1
ATOM 776 C CA . ILE A 1 97 ? -12.829 -3.635 16.211 1.00 96.06 97 ILE A CA 1
ATOM 777 C C . ILE A 1 97 ? -13.443 -4.979 15.840 1.00 96.06 97 ILE A C 1
ATOM 779 O O . ILE A 1 97 ? -13.408 -5.922 16.633 1.00 96.06 97 ILE A O 1
ATOM 783 N N . ASP A 1 98 ? -14.032 -5.035 14.654 1.00 97.25 98 ASP A N 1
ATOM 784 C CA . ASP A 1 98 ? -14.476 -6.278 14.054 1.00 97.25 98 ASP A CA 1
ATOM 785 C C . ASP A 1 98 ? -13.288 -6.950 13.355 1.00 97.25 98 ASP A C 1
ATOM 787 O O . ASP A 1 98 ? -12.642 -6.351 12.494 1.00 97.25 98 ASP A O 1
ATOM 791 N N . ASN A 1 99 ? -12.978 -8.186 13.747 1.00 97.38 99 ASN A N 1
ATOM 792 C CA . ASN A 1 99 ? -11.812 -8.897 13.222 1.00 97.38 99 ASN A CA 1
ATOM 793 C C . ASN A 1 99 ? -11.978 -9.257 11.743 1.00 97.38 99 ASN A C 1
ATOM 795 O O . ASN A 1 99 ? -10.988 -9.245 11.014 1.00 97.38 99 ASN A O 1
ATOM 799 N N . ASP A 1 100 ? -13.202 -9.533 11.288 1.00 98.25 100 ASP A N 1
ATOM 800 C CA . ASP A 1 100 ? -13.456 -9.850 9.881 1.00 98.25 100 ASP A CA 1
ATOM 801 C C . ASP A 1 100 ? -13.240 -8.605 9.014 1.00 98.25 100 ASP A C 1
ATOM 803 O O . ASP A 1 100 ? -12.491 -8.646 8.034 1.00 98.25 100 ASP A O 1
ATOM 807 N N . THR A 1 101 ? -13.788 -7.463 9.439 1.00 98.06 101 THR A N 1
ATOM 808 C CA . THR A 1 101 ? -13.523 -6.161 8.812 1.00 98.06 101 THR A CA 1
ATOM 809 C C . THR A 1 101 ? -12.035 -5.805 8.835 1.00 98.06 101 THR A C 1
ATOM 811 O O . THR A 1 101 ? -11.492 -5.387 7.813 1.00 98.06 101 THR A O 1
ATOM 814 N N . LEU A 1 102 ? -11.350 -5.985 9.969 1.00 98.19 102 LEU A N 1
ATOM 815 C CA . LEU A 1 102 ? -9.918 -5.699 10.090 1.00 98.19 102 LEU A CA 1
ATOM 816 C C . LEU A 1 102 ? -9.095 -6.538 9.107 1.00 98.19 102 LEU A C 1
ATOM 818 O O . LEU A 1 102 ? -8.243 -6.000 8.400 1.00 98.19 102 LEU A O 1
ATOM 822 N N . ASN A 1 103 ? -9.357 -7.843 9.041 1.00 98.38 103 ASN A N 1
ATOM 823 C CA . ASN A 1 103 ? -8.661 -8.741 8.127 1.00 98.38 103 ASN A CA 1
ATOM 824 C C . ASN A 1 103 ? -8.947 -8.375 6.669 1.00 98.38 103 ASN A C 1
ATOM 826 O O . ASN A 1 103 ? -8.012 -8.282 5.881 1.00 98.38 103 ASN A O 1
ATOM 830 N N . SER A 1 104 ? -10.203 -8.073 6.326 1.00 98.44 104 SER A N 1
ATOM 831 C CA . SER A 1 104 ? -10.565 -7.619 4.981 1.00 98.44 104 SER A CA 1
ATOM 832 C C . SER A 1 104 ? -9.825 -6.341 4.587 1.00 98.44 104 SER A C 1
ATOM 834 O O . SER A 1 104 ? -9.333 -6.251 3.467 1.00 98.44 104 SER A O 1
ATOM 836 N N . ARG A 1 105 ? -9.708 -5.364 5.496 1.00 98.38 105 ARG A N 1
ATOM 837 C CA . ARG A 1 105 ? -8.967 -4.117 5.246 1.00 98.38 105 ARG A CA 1
ATOM 838 C C . ARG A 1 105 ? -7.476 -4.370 5.044 1.00 98.38 105 ARG A C 1
ATOM 840 O O . ARG A 1 105 ? -6.892 -3.821 4.117 1.00 98.38 105 ARG A O 1
ATOM 847 N N . LYS A 1 106 ? -6.868 -5.231 5.867 1.00 98.56 106 LYS A N 1
ATOM 848 C CA . LYS A 1 106 ? -5.463 -5.639 5.707 1.00 98.56 106 LYS A CA 1
ATOM 849 C C . LYS A 1 106 ? -5.217 -6.336 4.374 1.00 98.56 106 LYS A C 1
ATOM 851 O O . LYS A 1 106 ? -4.259 -5.999 3.686 1.00 98.56 106 LYS A O 1
ATOM 856 N N . SER A 1 107 ? -6.077 -7.287 4.013 1.00 98.25 107 SER A N 1
ATOM 857 C CA . SER A 1 107 ? -5.984 -8.012 2.746 1.00 98.25 107 SER A CA 1
ATOM 858 C C . SER A 1 107 ? -6.165 -7.084 1.550 1.00 98.25 107 SER A C 1
ATOM 860 O O . SER A 1 107 ? -5.396 -7.194 0.602 1.00 98.25 107 SER A O 1
ATOM 862 N N . GLN A 1 108 ? -7.115 -6.145 1.610 1.00 98.44 108 GLN A N 1
ATOM 863 C CA . GLN A 1 108 ? -7.308 -5.154 0.552 1.00 98.44 108 GLN A CA 1
ATOM 864 C C . GLN A 1 108 ? -6.085 -4.241 0.411 1.00 98.44 108 GLN A C 1
ATOM 866 O O . GLN A 1 108 ? -5.570 -4.088 -0.688 1.00 98.44 108 GLN A O 1
ATOM 871 N N . ALA A 1 109 ? -5.565 -3.700 1.516 1.00 98.25 109 ALA A N 1
ATOM 872 C CA . ALA A 1 109 ? -4.389 -2.833 1.481 1.00 98.25 109 ALA A CA 1
ATOM 873 C C . ALA A 1 109 ? -3.151 -3.557 0.921 1.00 98.25 109 ALA A C 1
ATOM 875 O O . ALA A 1 109 ? -2.409 -2.991 0.119 1.00 98.25 109 ALA A O 1
ATOM 876 N N . LEU A 1 110 ? -2.939 -4.821 1.309 1.00 98.19 110 LEU A N 1
ATOM 877 C CA . LEU A 1 110 ? -1.875 -5.655 0.750 1.00 98.19 110 LEU A CA 1
ATOM 878 C C . LEU A 1 110 ? -2.066 -5.878 -0.755 1.00 98.19 110 LEU A C 1
ATOM 880 O O . LEU A 1 110 ? -1.112 -5.742 -1.516 1.00 98.19 110 LEU A O 1
ATOM 884 N N . PHE A 1 111 ? -3.289 -6.206 -1.171 1.00 98.50 111 PHE A N 1
ATOM 885 C CA . PHE A 1 111 ? -3.629 -6.430 -2.571 1.00 98.50 111 PHE A CA 1
ATOM 886 C C . PHE A 1 111 ? -3.372 -5.182 -3.423 1.00 98.50 111 PHE A C 1
ATOM 888 O O . PHE A 1 111 ? -2.718 -5.273 -4.460 1.00 98.50 111 PHE A O 1
ATOM 895 N N . ASP A 1 112 ? -3.817 -4.013 -2.959 1.00 98.00 112 ASP A N 1
ATOM 896 C CA . ASP A 1 112 ? -3.624 -2.737 -3.652 1.00 98.00 112 ASP A CA 1
ATOM 897 C C . ASP A 1 112 ? -2.132 -2.398 -3.792 1.00 98.00 112 ASP A C 1
ATOM 899 O O . ASP A 1 112 ? -1.684 -1.959 -4.854 1.00 98.00 112 ASP A O 1
ATOM 903 N N . TYR A 1 113 ? -1.340 -2.656 -2.744 1.00 97.12 113 TYR A N 1
ATOM 904 C CA . TYR A 1 113 ? 0.114 -2.499 -2.786 1.00 97.12 113 TYR A CA 1
ATOM 905 C C . TYR A 1 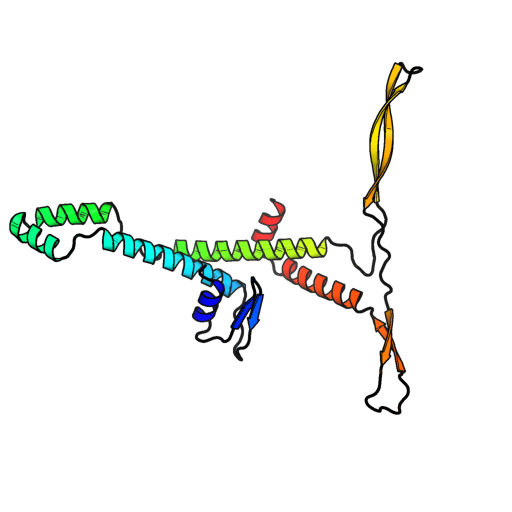113 ? 0.762 -3.439 -3.812 1.00 97.12 113 TYR A C 1
ATOM 907 O O . TYR A 1 113 ? 1.543 -2.990 -4.651 1.00 97.12 113 TYR A O 1
ATOM 915 N N . GLN A 1 114 ? 0.410 -4.727 -3.798 1.00 98.19 114 GLN A N 1
ATOM 916 C CA . GLN A 1 114 ? 0.946 -5.705 -4.748 1.00 98.19 114 GLN A CA 1
ATOM 917 C C . GLN A 1 114 ? 0.568 -5.360 -6.195 1.00 98.19 114 GLN A C 1
ATOM 919 O O . GLN A 1 114 ? 1.413 -5.451 -7.083 1.00 98.19 114 GLN A O 1
ATOM 924 N N . LEU A 1 115 ? -0.661 -4.892 -6.438 1.00 98.12 115 LEU A N 1
ATOM 925 C CA . LEU A 1 115 ? -1.099 -4.430 -7.756 1.00 98.12 115 LEU A CA 1
ATOM 926 C C . LEU A 1 115 ? -0.289 -3.220 -8.236 1.00 98.12 115 LEU A C 1
ATOM 928 O O . LEU A 1 115 ? 0.094 -3.150 -9.409 1.00 98.12 115 LEU A O 1
ATOM 932 N N . GLN A 1 116 ? 0.010 -2.280 -7.337 1.00 97.12 116 GLN A N 1
ATOM 933 C CA . GLN A 1 116 ? 0.843 -1.123 -7.650 1.00 97.12 116 GLN A CA 1
ATOM 934 C C . GLN A 1 116 ? 2.269 -1.539 -8.041 1.00 97.12 116 GLN A C 1
ATOM 936 O O . GLN A 1 116 ? 2.793 -1.054 -9.047 1.00 97.12 116 GLN A O 1
ATOM 941 N N . GLU A 1 117 ? 2.900 -2.425 -7.269 1.00 97.38 117 GLU A N 1
ATOM 942 C CA . GLU A 1 117 ? 4.263 -2.892 -7.549 1.00 97.38 117 GLU A CA 1
ATOM 943 C C . GLU A 1 117 ? 4.321 -3.727 -8.832 1.00 97.38 117 GLU A C 1
ATOM 945 O O . GLU A 1 117 ? 5.199 -3.502 -9.667 1.00 97.38 117 GLU A O 1
ATOM 950 N N . TYR A 1 118 ? 3.337 -4.601 -9.056 1.00 98.31 118 TYR A N 1
ATOM 951 C CA . TYR A 1 118 ? 3.208 -5.361 -10.299 1.00 98.31 118 TYR A CA 1
ATOM 952 C C . TYR A 1 118 ? 3.066 -4.442 -11.520 1.00 98.31 118 TYR A C 1
ATOM 954 O O . TYR A 1 118 ? 3.760 -4.612 -12.520 1.00 98.31 118 TYR A O 1
ATOM 962 N N . THR A 1 119 ? 2.240 -3.397 -11.423 1.00 98.12 119 THR A N 1
ATOM 96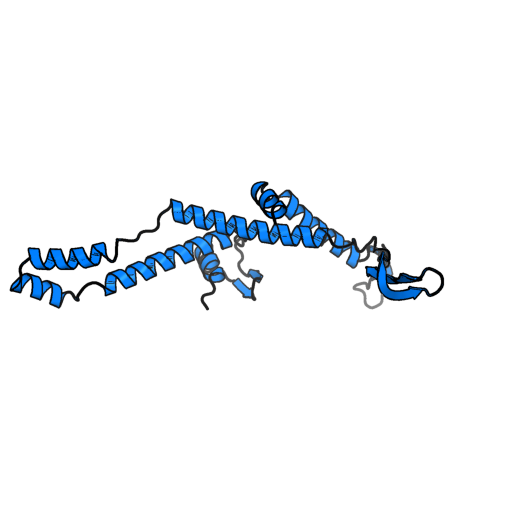3 C CA . THR A 1 119 ? 2.068 -2.408 -12.499 1.00 98.12 119 THR A CA 1
ATOM 964 C C . THR A 1 119 ? 3.380 -1.685 -12.825 1.00 98.12 119 THR A C 1
ATOM 966 O O . THR A 1 119 ? 3.712 -1.485 -13.998 1.00 98.12 119 THR A O 1
ATOM 969 N N . LYS A 1 120 ? 4.160 -1.309 -11.802 1.00 97.12 120 LYS A N 1
ATOM 970 C CA . LYS A 1 120 ? 5.487 -0.698 -11.991 1.00 97.12 120 LYS A CA 1
ATOM 971 C C . LYS A 1 120 ? 6.460 -1.671 -12.655 1.00 97.12 120 LYS A C 1
ATOM 973 O O . LYS A 1 120 ? 7.174 -1.266 -13.571 1.00 97.12 120 LYS A O 1
ATOM 978 N N . ALA A 1 121 ? 6.461 -2.934 -12.235 1.00 98.38 121 ALA A N 1
ATOM 979 C CA . ALA A 1 121 ? 7.305 -3.971 -12.816 1.00 98.38 121 ALA A CA 1
ATOM 980 C C . ALA A 1 121 ? 6.981 -4.200 -14.301 1.00 98.38 121 ALA A C 1
ATOM 982 O O . ALA A 1 121 ? 7.876 -4.122 -15.141 1.00 98.38 121 ALA A O 1
ATOM 983 N N . GLN A 1 122 ? 5.700 -4.350 -14.647 1.00 98.19 122 GLN A N 1
ATOM 984 C CA . GLN A 1 122 ? 5.244 -4.462 -16.037 1.00 98.19 122 GLN A CA 1
ATOM 985 C C . GLN A 1 122 ? 5.641 -3.235 -16.865 1.00 98.19 122 GLN A C 1
ATOM 987 O O . GLN A 1 122 ? 6.148 -3.367 -17.978 1.00 98.19 122 GLN A O 1
ATOM 992 N N . THR A 1 123 ? 5.495 -2.032 -16.301 1.00 97.44 123 THR A N 1
ATOM 993 C CA . THR A 1 123 ? 5.935 -0.792 -16.957 1.00 97.44 123 THR A CA 1
ATOM 994 C C . THR A 1 123 ? 7.437 -0.825 -17.238 1.00 97.44 123 THR A C 1
ATOM 996 O O . THR A 1 123 ? 7.854 -0.525 -18.356 1.00 97.44 123 THR A O 1
ATOM 999 N N . ARG A 1 124 ? 8.261 -1.238 -16.268 1.00 97.69 124 ARG A N 1
ATOM 1000 C CA . ARG A 1 124 ? 9.715 -1.339 -16.445 1.00 97.69 124 ARG A CA 1
ATOM 1001 C C . ARG A 1 124 ? 10.104 -2.368 -17.507 1.00 97.69 124 ARG A C 1
ATOM 1003 O O . ARG A 1 124 ? 10.988 -2.093 -18.317 1.00 97.69 124 ARG A O 1
ATOM 1010 N N . LEU A 1 125 ? 9.433 -3.517 -17.525 1.00 97.44 125 LEU A N 1
ATOM 1011 C CA . LEU A 1 125 ? 9.666 -4.589 -18.496 1.00 97.44 125 LEU A CA 1
ATOM 1012 C C . LEU A 1 125 ? 9.130 -4.262 -19.898 1.00 97.44 125 LEU A C 1
ATOM 1014 O O . LEU A 1 125 ? 9.611 -4.826 -20.875 1.00 97.44 125 LEU A O 1
ATOM 1018 N N . SER A 1 126 ? 8.182 -3.332 -20.025 1.00 96.12 126 SER A N 1
ATOM 1019 C CA . SER A 1 126 ? 7.697 -2.858 -21.331 1.00 96.12 126 SER A CA 1
ATOM 1020 C C . SER A 1 126 ? 8.650 -1.875 -22.024 1.00 96.12 126 SER A C 1
ATOM 1022 O O . SER A 1 126 ? 8.529 -1.633 -23.222 1.00 96.12 126 SER A O 1
ATOM 1024 N N . GLN A 1 127 ? 9.608 -1.298 -21.290 1.00 95.62 127 GLN A N 1
ATOM 1025 C CA . GLN A 1 127 ? 10.612 -0.406 -21.870 1.00 95.62 127 GLN A CA 1
ATOM 1026 C C . GLN A 1 127 ? 11.612 -1.197 -22.721 1.00 95.62 127 GLN A C 1
ATOM 1028 O O . GLN A 1 127 ? 11.869 -2.374 -22.454 1.00 95.62 127 GLN A O 1
ATOM 1033 N N . TYR A 1 128 ? 12.211 -0.540 -23.717 1.00 93.69 128 TYR A N 1
ATOM 1034 C CA . TYR A 1 128 ? 13.265 -1.138 -24.541 1.00 93.69 128 TYR A CA 1
ATOM 1035 C C . TYR A 1 128 ? 14.469 -1.565 -23.683 1.00 93.69 128 TYR A C 1
ATOM 1037 O O . TYR A 1 128 ? 14.683 -1.037 -22.589 1.00 93.69 128 TYR A O 1
ATOM 1045 N N . ILE A 1 129 ? 15.226 -2.552 -24.160 1.00 96.00 129 ILE A N 1
ATOM 1046 C CA . ILE A 1 129 ? 16.459 -3.012 -23.512 1.00 96.00 129 ILE A CA 1
ATOM 1047 C C . ILE A 1 129 ? 17.595 -2.105 -23.976 1.00 96.00 129 ILE A C 1
ATOM 1049 O O . ILE A 1 129 ? 17.779 -1.896 -25.174 1.00 96.00 129 ILE A O 1
ATOM 1053 N N . VAL A 1 130 ? 18.369 -1.562 -23.037 1.00 95.94 130 VAL A N 1
ATOM 1054 C CA . VAL A 1 130 ? 19.392 -0.543 -23.336 1.00 95.94 130 VAL A CA 1
ATOM 1055 C C . VAL A 1 130 ? 20.497 -1.089 -24.250 1.00 95.94 130 VAL A C 1
ATOM 1057 O O . VAL A 1 130 ? 21.020 -0.362 -25.096 1.00 95.94 130 VAL A O 1
ATOM 1060 N N . ALA A 1 131 ? 20.821 -2.376 -24.116 1.00 95.56 131 ALA A N 1
ATOM 1061 C CA . ALA A 1 131 ? 21.787 -3.067 -24.969 1.00 95.56 131 ALA A CA 1
ATOM 1062 C C . ALA A 1 131 ? 21.297 -3.282 -26.413 1.00 95.56 131 ALA A C 1
ATOM 1064 O O . ALA A 1 131 ? 22.124 -3.386 -27.315 1.00 95.56 131 ALA A O 1
ATOM 1065 N N . ASP A 1 132 ? 19.980 -3.322 -26.631 1.00 95.56 132 ASP A N 1
ATOM 1066 C CA . ASP A 1 132 ? 19.380 -3.612 -27.938 1.00 95.56 132 ASP A CA 1
ATOM 1067 C C . ASP A 1 132 ? 18.974 -2.331 -28.681 1.00 95.56 132 ASP A C 1
ATOM 1069 O O . ASP A 1 132 ? 18.984 -2.291 -29.911 1.00 95.56 132 ASP A O 1
ATOM 1073 N N . GLY A 1 133 ? 18.644 -1.266 -27.943 1.00 93.50 133 GLY A N 1
ATOM 1074 C CA . GLY A 1 133 ? 18.098 -0.042 -28.522 1.00 93.50 133 GLY A CA 1
ATOM 1075 C C . GLY A 1 133 ? 16.672 -0.244 -29.047 1.00 93.50 133 GLY A C 1
ATOM 1076 O O . GLY A 1 133 ? 15.925 -1.095 -28.558 1.00 93.50 133 GLY A O 1
ATOM 1077 N N . ARG A 1 134 ? 16.265 0.572 -30.022 1.00 95.00 134 ARG A N 1
ATOM 1078 C CA . ARG A 1 134 ? 15.019 0.382 -30.785 1.00 95.00 134 ARG A CA 1
ATOM 1079 C C . ARG A 1 134 ? 15.106 1.064 -32.145 1.00 95.00 134 ARG A C 1
ATOM 1081 O O . ARG A 1 134 ? 15.715 2.126 -32.257 1.00 95.00 134 ARG A O 1
ATOM 1088 N N . GLU A 1 135 ? 14.452 0.496 -33.148 1.00 92.19 135 GLU A N 1
ATOM 1089 C CA . GLU A 1 135 ? 14.355 1.111 -34.474 1.00 92.19 135 GLU A CA 1
ATOM 1090 C C . GLU A 1 135 ? 13.299 2.227 -34.512 1.00 92.19 135 GLU A C 1
ATOM 1092 O O . GLU A 1 135 ? 12.472 2.374 -33.607 1.00 92.19 135 GLU A O 1
ATOM 1097 N N . GLU A 1 136 ? 13.360 3.053 -35.558 1.00 91.50 136 GLU A N 1
ATOM 1098 C CA . GLU A 1 136 ? 12.324 4.044 -35.833 1.00 91.50 136 GLU A CA 1
ATOM 1099 C C . GLU A 1 136 ? 11.053 3.353 -36.334 1.00 91.50 136 GLU A C 1
ATOM 1101 O O . GLU A 1 136 ? 11.092 2.569 -37.281 1.00 91.50 136 GLU A O 1
ATOM 1106 N N . GLU A 1 137 ? 9.915 3.697 -35.738 1.00 92.31 137 GLU A N 1
ATOM 1107 C CA . GLU A 1 137 ? 8.605 3.282 -36.229 1.00 92.31 137 GLU A CA 1
ATOM 1108 C C . GLU A 1 137 ? 7.862 4.495 -36.778 1.00 92.31 137 GLU A C 1
ATOM 1110 O O . GLU A 1 137 ? 7.785 5.560 -36.146 1.00 92.31 137 GLU A O 1
ATOM 1115 N N . THR A 1 138 ? 7.290 4.310 -37.964 1.00 93.56 138 THR A N 1
ATOM 1116 C CA . THR A 1 138 ? 6.533 5.335 -38.676 1.00 93.56 138 THR A CA 1
ATOM 1117 C C . THR A 1 138 ? 5.127 4.845 -38.988 1.00 93.56 138 THR A C 1
ATOM 1119 O O . THR A 1 138 ? 4.895 3.656 -39.200 1.00 93.56 138 THR A O 1
ATOM 1122 N N . GLU A 1 139 ? 4.182 5.778 -39.008 1.00 92.69 139 GLU A N 1
ATOM 1123 C CA . GLU A 1 139 ? 2.789 5.547 -39.375 1.00 92.69 139 GLU A CA 1
ATOM 1124 C C . GLU A 1 139 ? 2.399 6.530 -40.482 1.00 92.69 139 GLU A C 1
ATOM 1126 O O . GLU A 1 139 ? 2.725 7.719 -40.416 1.00 92.69 139 GLU A O 1
ATOM 1131 N N . GLU A 1 140 ? 1.705 6.048 -41.512 1.00 92.06 140 GLU A N 1
ATOM 1132 C CA . GLU A 1 140 ? 1.116 6.923 -42.523 1.00 92.06 140 GLU A CA 1
ATOM 1133 C C . GLU A 1 140 ? -0.201 7.496 -41.998 1.00 92.06 140 GLU A C 1
ATOM 1135 O O . GLU A 1 140 ? -1.145 6.759 -41.711 1.00 92.06 140 GLU A O 1
ATOM 1140 N N . VAL A 1 141 ? -0.282 8.822 -41.896 1.00 91.94 141 VAL A N 1
ATOM 1141 C CA . VAL A 1 141 ? -1.474 9.522 -41.406 1.00 91.94 141 VAL A CA 1
ATOM 1142 C C . VAL A 1 141 ? -2.047 10.437 -42.480 1.00 91.94 141 VAL A C 1
ATOM 1144 O O . VAL A 1 141 ? -1.310 11.095 -43.211 1.00 91.94 141 VAL A O 1
ATOM 1147 N N . VAL A 1 142 ? -3.377 10.511 -42.558 1.00 90.94 142 VAL A N 1
ATOM 1148 C CA . VAL A 1 142 ? -4.065 11.474 -43.426 1.00 90.94 142 VAL A CA 1
ATOM 1149 C C . VAL A 1 142 ? -3.868 12.871 -42.843 1.00 90.94 142 VAL A C 1
ATOM 1151 O O . VAL A 1 142 ? -4.393 13.182 -41.773 1.00 90.94 142 VAL A O 1
ATOM 1154 N N . VAL A 1 143 ? -3.126 13.730 -43.539 1.00 89.12 143 VAL A N 1
ATOM 1155 C CA . VAL A 1 143 ? -2.861 15.104 -43.072 1.00 89.12 143 VAL A CA 1
ATOM 1156 C C . VAL A 1 143 ? -3.859 16.098 -43.652 1.00 89.12 143 VAL A C 1
ATOM 1158 O O . VAL A 1 143 ? -4.205 17.092 -43.011 1.00 89.12 143 VAL A O 1
ATOM 1161 N N . ARG A 1 144 ? -4.356 15.839 -44.864 1.00 89.38 144 ARG A N 1
ATOM 1162 C CA . ARG A 1 144 ? -5.368 16.667 -45.528 1.00 89.38 144 ARG A CA 1
ATOM 1163 C C . ARG A 1 144 ? -6.098 15.884 -46.607 1.00 89.38 144 ARG A C 1
ATOM 1165 O O . ARG A 1 144 ? -5.585 14.891 -47.109 1.00 89.38 144 ARG A O 1
ATOM 1172 N N . GLN A 1 145 ? -7.253 16.403 -47.000 1.00 90.19 145 GLN A N 1
ATOM 1173 C CA . GLN A 1 145 ? -7.986 15.944 -48.175 1.00 90.19 145 GLN A CA 1
ATOM 1174 C C . GLN A 1 145 ? -7.871 17.003 -49.267 1.00 90.19 145 GLN A C 1
ATOM 1176 O O . GLN A 1 145 ? -8.012 18.200 -48.997 1.00 90.19 145 GLN A O 1
ATOM 1181 N N . GLU A 1 146 ? -7.579 16.581 -50.489 1.00 90.81 146 GLU A N 1
ATOM 1182 C CA . GLU A 1 146 ? -7.487 17.456 -51.653 1.00 90.81 146 GLU A CA 1
ATOM 1183 C C . GLU A 1 146 ? -8.477 16.997 -52.720 1.00 90.81 146 GLU A C 1
ATOM 1185 O O . GLU A 1 146 ? -8.624 15.805 -52.977 1.00 90.81 146 GLU A O 1
ATOM 1190 N N . TYR A 1 147 ? -9.211 17.944 -53.305 1.00 91.81 147 TYR A N 1
ATOM 1191 C CA . TYR A 1 147 ? -10.178 17.631 -54.351 1.00 91.81 147 TYR A CA 1
ATOM 1192 C C . TYR A 1 147 ? -9.443 17.324 -55.653 1.00 91.81 147 TYR A C 1
ATOM 1194 O O . TYR A 1 147 ? -8.720 18.175 -56.172 1.00 91.81 147 TYR A O 1
ATOM 1202 N N . ASN A 1 148 ? -9.634 16.116 -56.176 1.00 88.19 148 ASN A N 1
ATOM 1203 C CA . ASN A 1 148 ? -9.102 15.706 -57.462 1.00 88.19 148 ASN A CA 1
ATOM 1204 C C . ASN A 1 148 ? -10.132 16.008 -58.559 1.00 88.19 148 ASN A C 1
ATOM 1206 O O . ASN A 1 148 ? -11.179 15.369 -58.642 1.00 88.19 148 ASN A O 1
ATOM 1210 N N . GLU A 1 149 ? -9.826 16.986 -59.412 1.00 86.06 149 GLU A N 1
ATOM 1211 C CA . GLU A 1 149 ? -10.715 17.426 -60.494 1.00 86.06 149 GLU A CA 1
ATOM 1212 C C . GLU A 1 149 ? -10.896 16.381 -61.613 1.00 86.06 149 GLU A C 1
ATOM 1214 O O . GLU A 1 149 ? -11.873 16.460 -62.350 1.00 86.06 149 GLU A O 1
ATOM 1219 N N . GLU A 1 150 ? -9.994 15.401 -61.748 1.00 86.75 150 GLU A N 1
ATOM 1220 C CA . GLU A 1 150 ? -10.065 14.358 -62.785 1.00 86.75 150 GLU A CA 1
ATOM 1221 C C . GLU A 1 150 ? -10.960 13.182 -62.373 1.00 86.75 150 GLU A C 1
ATOM 1223 O O . GLU A 1 150 ? -11.650 12.600 -63.210 1.00 86.75 150 GLU A O 1
ATOM 1228 N N . THR A 1 151 ? -10.968 12.845 -61.082 1.00 85.12 151 THR A N 1
ATOM 1229 C CA . THR A 1 151 ? -11.807 11.771 -60.528 1.00 85.12 151 THR A CA 1
ATOM 1230 C C . THR A 1 151 ? -13.081 12.288 -59.853 1.00 85.12 151 THR A C 1
ATOM 1232 O O . THR A 1 151 ? -13.920 11.476 -59.483 1.00 85.12 151 THR A O 1
ATOM 1235 N N . GLU A 1 152 ? -13.236 13.612 -59.714 1.00 87.12 152 GLU A N 1
ATOM 1236 C CA . GLU A 1 152 ? -14.331 14.307 -59.007 1.00 87.12 152 GLU A CA 1
ATOM 1237 C C . GLU A 1 152 ? -14.503 13.886 -57.529 1.00 87.12 152 GLU A C 1
ATOM 1239 O O . GLU A 1 152 ? -15.596 13.952 -56.964 1.00 87.12 152 GLU A O 1
ATOM 1244 N N . GLU A 1 153 ? -13.414 13.480 -56.868 1.00 89.94 153 GLU A N 1
ATOM 1245 C CA . GLU A 1 153 ? -13.428 12.957 -55.493 1.00 89.94 153 GLU A CA 1
ATOM 1246 C C . GLU A 1 153 ? -12.413 13.673 -54.587 1.00 89.94 153 GLU A C 1
ATOM 1248 O O . GLU A 1 153 ? -11.380 14.168 -55.042 1.00 89.94 153 GLU A O 1
ATOM 1253 N N . LEU A 1 154 ? -12.698 13.728 -53.280 1.00 89.50 154 LEU A N 1
ATOM 1254 C CA . LEU A 1 154 ? -11.715 14.135 -52.271 1.00 89.50 154 LEU A CA 1
ATOM 1255 C C . LEU A 1 154 ? -10.751 12.973 -52.022 1.00 89.50 154 LEU A C 1
ATOM 1257 O O . LEU A 1 154 ? -11.178 11.900 -51.601 1.00 89.50 154 LEU A O 1
ATOM 1261 N N . VAL A 1 155 ? -9.463 13.199 -52.265 1.00 90.56 155 VAL A N 1
ATOM 1262 C CA . VAL A 1 155 ? -8.398 12.211 -52.071 1.00 90.56 155 VAL A CA 1
ATOM 1263 C C . VAL A 1 155 ? -7.603 12.555 -50.816 1.00 90.56 155 VAL A C 1
ATOM 1265 O O . VAL A 1 155 ? -7.227 13.710 -50.600 1.00 90.56 155 VAL A O 1
ATOM 1268 N N . ASP A 1 156 ? -7.336 11.542 -49.996 1.00 92.31 156 ASP A N 1
ATOM 1269 C CA . ASP A 1 156 ? -6.504 11.660 -48.802 1.00 92.31 156 ASP A CA 1
ATOM 1270 C C . ASP A 1 156 ? -5.023 11.801 -49.185 1.00 92.31 156 ASP A C 1
ATOM 1272 O O . ASP A 1 156 ? -4.475 10.996 -49.940 1.00 92.31 156 ASP A O 1
ATOM 1276 N N . ILE A 1 157 ? -4.361 12.821 -48.638 1.00 90.06 157 ILE A N 1
ATOM 1277 C CA . ILE A 1 157 ? -2.910 12.983 -48.717 1.00 90.06 157 ILE A CA 1
ATOM 1278 C C . ILE A 1 157 ? -2.298 12.424 -47.436 1.00 90.06 157 ILE A C 1
ATOM 1280 O O . ILE A 1 157 ? -2.506 12.966 -46.343 1.00 90.06 157 ILE A O 1
ATOM 1284 N N . MET A 1 158 ? -1.538 11.344 -47.600 1.00 93.00 158 MET A N 1
ATOM 1285 C CA . MET A 1 158 ? -0.808 10.678 -46.526 1.00 93.00 158 MET A CA 1
ATOM 1286 C C . MET A 1 158 ? 0.542 11.365 -46.291 1.00 93.00 158 MET A C 1
ATOM 1288 O O . MET A 1 158 ? 1.250 11.687 -47.245 1.00 93.00 158 MET A O 1
ATOM 1292 N N . GLU A 1 159 ? 0.918 11.558 -45.028 1.00 91.62 159 GLU A N 1
ATOM 1293 C CA . GLU A 1 159 ? 2.279 11.924 -44.626 1.00 91.62 159 GLU A CA 1
ATOM 1294 C C . GLU A 1 159 ? 2.809 10.897 -43.625 1.00 91.62 159 GLU A C 1
ATOM 1296 O O . GLU A 1 159 ? 2.070 10.381 -42.782 1.00 91.62 159 GLU A O 1
ATOM 1301 N N . THR A 1 160 ? 4.102 10.600 -43.715 1.00 92.00 160 THR A N 1
ATOM 1302 C CA . THR A 1 160 ? 4.784 9.718 -42.772 1.00 92.00 160 THR A CA 1
ATOM 1303 C C . THR A 1 160 ? 5.026 10.462 -41.463 1.00 92.00 160 THR A C 1
ATOM 1305 O O . THR A 1 160 ? 5.774 11.440 -41.417 1.00 92.00 160 THR A O 1
ATOM 1308 N N . ARG A 1 161 ? 4.425 9.982 -40.375 1.00 90.94 161 ARG A N 1
ATOM 1309 C CA . ARG A 1 161 ? 4.643 10.490 -39.022 1.00 90.94 161 ARG A CA 1
ATOM 1310 C C . ARG A 1 161 ? 5.486 9.501 -38.227 1.00 90.94 161 ARG A C 1
ATOM 1312 O O . ARG A 1 161 ? 5.121 8.340 -38.087 1.00 90.94 161 ARG A O 1
ATOM 1319 N N . ILE A 1 162 ? 6.580 9.983 -37.643 1.00 89.88 162 ILE A N 1
ATOM 1320 C CA . ILE A 1 162 ? 7.382 9.201 -36.694 1.00 89.88 162 ILE A CA 1
ATOM 1321 C C . ILE A 1 162 ? 6.600 9.085 -35.381 1.00 89.88 162 ILE A C 1
ATOM 1323 O O . ILE A 1 162 ? 6.280 10.104 -34.758 1.00 89.88 162 ILE A O 1
ATOM 1327 N N . ILE A 1 163 ? 6.293 7.856 -34.967 1.00 91.81 163 ILE A N 1
ATOM 1328 C CA . ILE A 1 163 ? 5.626 7.564 -33.686 1.00 91.81 163 ILE A CA 1
ATOM 1329 C C . ILE A 1 163 ? 6.631 7.117 -32.620 1.00 91.81 163 ILE A C 1
ATOM 1331 O O . ILE A 1 163 ? 6.491 7.481 -31.452 1.00 91.81 163 ILE A O 1
ATOM 1335 N N . THR A 1 164 ? 7.703 6.444 -33.039 1.00 86.88 164 THR A N 1
ATOM 1336 C CA . THR A 1 164 ? 8.795 6.003 -32.172 1.00 86.88 164 THR A CA 1
ATOM 1337 C C . THR A 1 164 ? 10.111 6.384 -32.831 1.00 86.88 164 THR A C 1
ATOM 1339 O O . THR A 1 164 ? 10.390 5.953 -33.942 1.00 86.88 164 THR A O 1
ATOM 1342 N N . SER A 1 165 ? 10.935 7.197 -32.171 1.00 90.94 165 SER A N 1
ATOM 1343 C CA . SER A 1 165 ? 12.267 7.537 -32.691 1.00 90.94 165 SER A CA 1
ATOM 1344 C C . SER A 1 165 ? 13.280 6.434 -32.399 1.00 90.94 165 SER A C 1
ATOM 1346 O O . SER A 1 165 ? 13.225 5.824 -31.321 1.00 90.94 165 SER A O 1
ATOM 1348 N N . THR A 1 166 ? 14.233 6.266 -33.318 1.00 94.00 166 THR A N 1
ATOM 1349 C CA . THR A 1 166 ? 15.372 5.355 -33.153 1.00 94.00 166 THR A CA 1
ATOM 1350 C C . THR A 1 166 ? 16.173 5.655 -31.881 1.00 94.00 166 THR A C 1
ATOM 1352 O O . THR A 1 166 ? 16.329 6.815 -31.482 1.00 94.00 166 THR A O 1
ATOM 1355 N N . VAL A 1 167 ? 16.673 4.602 -31.240 1.00 94.50 167 VAL A N 1
ATOM 1356 C CA . VAL A 1 167 ? 17.639 4.654 -30.140 1.00 94.50 167 VAL A CA 1
ATOM 1357 C C . VAL A 1 167 ? 18.719 3.632 -30.449 1.00 94.50 167 VAL A C 1
ATOM 1359 O O . VAL A 1 167 ? 18.433 2.437 -30.497 1.00 94.50 167 VAL A O 1
ATOM 1362 N N . ASP A 1 168 ? 19.949 4.099 -30.643 1.00 94.56 168 ASP A N 1
ATOM 1363 C CA . ASP A 1 168 ? 21.073 3.208 -30.913 1.00 94.56 168 ASP A CA 1
ATOM 1364 C C . ASP A 1 168 ? 21.375 2.316 -29.694 1.00 94.56 168 ASP A C 1
ATOM 1366 O O . ASP A 1 168 ? 21.306 2.793 -28.553 1.00 94.56 168 ASP A O 1
ATOM 1370 N N . PRO A 1 169 ? 21.745 1.041 -29.911 1.00 95.69 169 PRO A N 1
ATOM 1371 C CA . PRO A 1 169 ? 22.158 0.153 -28.836 1.00 95.69 169 PRO A CA 1
ATOM 1372 C C . PRO A 1 169 ? 23.391 0.710 -28.128 1.00 95.69 169 PRO A C 1
ATOM 1374 O O . PRO A 1 169 ? 24.368 1.139 -28.755 1.00 95.69 169 PRO A O 1
ATOM 1377 N N . VAL A 1 170 ? 23.370 0.670 -26.799 1.00 96.69 170 VAL A N 1
ATOM 1378 C CA . VAL A 1 170 ? 24.541 1.044 -26.012 1.00 96.69 170 VAL A CA 1
ATOM 1379 C C . VAL A 1 170 ? 25.649 0.016 -26.240 1.00 96.69 170 VAL A C 1
ATOM 1381 O O . VAL A 1 170 ? 25.421 -1.191 -26.218 1.00 96.69 170 VAL A O 1
ATOM 1384 N N . VAL A 1 171 ? 26.878 0.494 -26.453 1.00 95.31 171 VAL A N 1
ATOM 1385 C CA . VAL A 1 171 ? 28.036 -0.387 -26.656 1.00 95.31 171 VAL A CA 1
ATOM 1386 C C . VAL A 1 171 ? 28.224 -1.319 -25.458 1.00 95.31 171 VAL A C 1
ATOM 1388 O O . VAL A 1 171 ? 28.193 -0.869 -24.313 1.00 95.31 171 VAL A O 1
ATOM 1391 N N . ALA A 1 172 ? 28.451 -2.608 -25.730 1.00 95.12 172 ALA A N 1
ATOM 1392 C CA . ALA A 1 172 ? 28.492 -3.659 -24.710 1.00 95.12 172 ALA A CA 1
ATOM 1393 C C . ALA A 1 172 ? 29.607 -3.468 -23.671 1.00 95.12 172 ALA A C 1
ATOM 1395 O O . ALA A 1 172 ? 29.435 -3.779 -22.494 1.00 95.12 172 ALA A O 1
ATOM 1396 N N . THR A 1 173 ? 30.755 -2.944 -24.100 1.00 95.62 173 THR A N 1
ATOM 1397 C CA . THR A 1 173 ? 31.932 -2.767 -23.249 1.00 95.62 173 THR A CA 1
ATOM 1398 C C . THR A 1 173 ? 32.536 -1.387 -23.420 1.00 95.62 173 THR A C 1
ATOM 1400 O O . THR A 1 173 ? 32.561 -0.852 -24.530 1.00 95.62 173 THR A O 1
ATOM 1403 N N . ILE A 1 174 ? 33.084 -0.847 -22.337 1.00 95.50 174 ILE A N 1
ATOM 1404 C CA . ILE A 1 174 ? 33.821 0.417 -22.329 1.00 95.50 174 ILE A CA 1
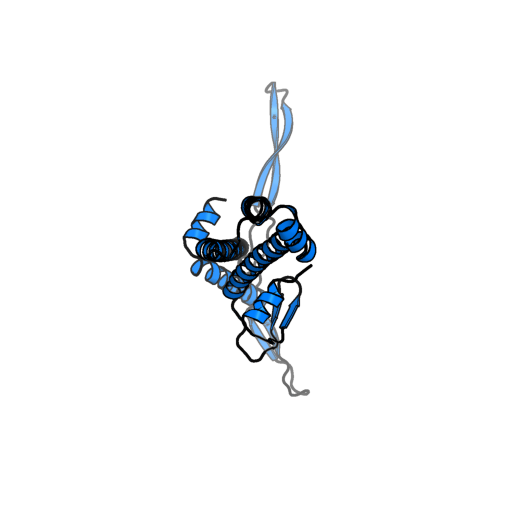ATOM 1405 C C . ILE A 1 174 ? 35.227 0.208 -21.763 1.00 95.50 174 ILE A C 1
ATOM 1407 O O . ILE A 1 174 ? 35.474 -0.729 -21.000 1.00 95.50 174 ILE A O 1
ATOM 1411 N N . THR A 1 175 ? 36.147 1.099 -22.124 1.00 94.38 175 THR A N 1
ATOM 1412 C CA . THR A 1 175 ? 37.477 1.153 -21.511 1.00 94.38 175 THR A CA 1
ATOM 1413 C C . THR A 1 175 ? 37.396 1.924 -20.197 1.00 94.38 175 THR A C 1
ATOM 1415 O O . THR A 1 175 ? 36.998 3.089 -20.184 1.00 94.38 175 THR A O 1
ATOM 1418 N N . SER A 1 176 ? 37.781 1.276 -19.101 1.00 93.38 176 SER A N 1
ATOM 1419 C CA . SER A 1 176 ? 37.911 1.870 -17.772 1.00 93.38 176 SER A CA 1
ATOM 1420 C C . SER A 1 176 ? 39.387 2.072 -17.446 1.00 93.38 176 SER A C 1
ATOM 1422 O O . SER A 1 176 ? 40.199 1.160 -17.601 1.00 93.38 176 SER A O 1
ATOM 1424 N N . THR A 1 177 ? 39.745 3.273 -16.997 1.00 92.12 177 THR A N 1
ATOM 1425 C CA . THR A 1 177 ? 41.102 3.580 -16.536 1.00 92.12 177 THR A CA 1
ATOM 1426 C C . THR A 1 177 ? 41.192 3.338 -15.033 1.00 92.12 177 THR A C 1
ATOM 1428 O O . THR A 1 177 ? 40.529 4.012 -14.244 1.00 92.12 177 THR A O 1
ATOM 1431 N N . VAL A 1 178 ? 42.042 2.398 -14.631 1.00 90.56 178 VAL A N 1
ATOM 1432 C CA . VAL A 1 178 ? 42.275 2.019 -13.238 1.00 90.56 178 VAL A CA 1
ATOM 1433 C C . VAL A 1 178 ? 43.561 2.666 -12.745 1.00 90.56 178 VAL A C 1
ATOM 1435 O O . VAL A 1 178 ? 44.657 2.383 -13.236 1.00 90.56 178 VAL A O 1
ATOM 1438 N N . TYR A 1 179 ? 43.416 3.522 -11.736 1.00 90.06 179 TYR A N 1
ATOM 1439 C CA . TYR A 1 179 ? 44.533 4.108 -11.006 1.00 90.06 179 TYR A CA 1
ATOM 1440 C C . TYR A 1 179 ? 44.929 3.187 -9.860 1.00 90.06 179 TYR A C 1
ATOM 1442 O O . TYR A 1 179 ? 44.088 2.768 -9.061 1.00 90.06 179 TYR A O 1
ATOM 1450 N N . SER A 1 180 ? 46.218 2.878 -9.768 1.00 86.00 180 SER A N 1
ATOM 1451 C CA . SER A 1 180 ? 46.736 2.143 -8.622 1.00 86.00 180 SER A CA 1
ATOM 1452 C C . SER A 1 180 ? 46.799 3.051 -7.381 1.00 86.00 180 SER A C 1
ATOM 1454 O O . SER A 1 180 ? 46.804 4.276 -7.493 1.00 86.00 180 SER A O 1
ATOM 1456 N N . GLY A 1 181 ? 46.867 2.459 -6.185 1.00 85.00 181 GLY A N 1
ATOM 1457 C CA . GLY A 1 181 ? 47.110 3.214 -4.947 1.00 85.00 181 GLY A CA 1
ATOM 1458 C C . GLY A 1 181 ? 48.537 3.769 -4.828 1.00 85.00 181 GLY A C 1
ATOM 1459 O O . GLY A 1 181 ? 48.808 4.551 -3.917 1.00 85.00 181 GLY A O 1
ATOM 1460 N N . ASP A 1 182 ? 49.438 3.358 -5.723 1.00 88.81 182 ASP A N 1
ATOM 1461 C CA . ASP A 1 182 ? 50.762 3.944 -5.892 1.00 88.81 182 ASP A CA 1
ATOM 1462 C C . ASP A 1 182 ? 50.663 5.160 -6.824 1.00 88.81 182 ASP A C 1
ATOM 1464 O O . ASP A 1 182 ? 50.237 5.041 -7.975 1.00 88.81 182 ASP A O 1
ATOM 1468 N N . ILE A 1 183 ? 51.038 6.329 -6.302 1.00 85.12 183 ILE A N 1
ATOM 1469 C CA . ILE A 1 183 ? 50.948 7.619 -6.998 1.00 85.12 183 ILE A CA 1
ATOM 1470 C C . ILE A 1 183 ? 51.926 7.724 -8.175 1.00 85.12 183 ILE A C 1
ATOM 1472 O O . ILE A 1 183 ? 51.707 8.539 -9.069 1.00 85.12 183 ILE A O 1
ATOM 1476 N N . ASP A 1 184 ? 52.979 6.902 -8.173 1.00 88.69 184 ASP A N 1
ATOM 1477 C CA . ASP A 1 184 ? 54.025 6.896 -9.195 1.00 88.69 184 ASP A CA 1
ATOM 1478 C C . ASP A 1 184 ? 53.803 5.812 -10.267 1.00 88.69 184 ASP A C 1
ATOM 1480 O O . ASP A 1 184 ? 54.560 5.740 -11.237 1.00 88.69 184 ASP A O 1
ATOM 1484 N N . ALA A 1 185 ? 52.785 4.958 -10.116 1.00 90.62 185 ALA A N 1
ATOM 1485 C CA . ALA A 1 185 ? 52.466 3.933 -11.103 1.00 90.62 185 ALA A CA 1
ATOM 1486 C C . ALA A 1 185 ? 51.561 4.487 -12.212 1.00 90.62 185 ALA A C 1
ATOM 1488 O O . ALA A 1 185 ? 50.548 5.139 -11.944 1.00 90.62 185 ALA A O 1
ATOM 1489 N N . ASP A 1 186 ? 51.898 4.165 -13.462 1.00 90.62 186 ASP A N 1
ATOM 1490 C CA . ASP A 1 186 ? 51.064 4.513 -14.609 1.00 90.62 186 ASP A CA 1
ATOM 1491 C C . ASP A 1 186 ? 49.679 3.845 -14.498 1.00 90.62 186 ASP A C 1
ATOM 1493 O O . ASP A 1 186 ? 49.581 2.673 -14.108 1.00 90.62 186 ASP A O 1
ATOM 1497 N N . PRO A 1 187 ? 48.594 4.559 -14.845 1.00 90.62 187 PRO A N 1
ATOM 1498 C CA . PRO A 1 187 ? 47.265 3.975 -14.860 1.00 90.62 187 PRO A CA 1
ATOM 1499 C C . PRO A 1 187 ? 47.183 2.855 -15.898 1.00 90.62 187 PRO A C 1
ATOM 1501 O O . PRO A 1 187 ? 47.793 2.912 -16.967 1.00 90.62 187 PRO A O 1
ATOM 1504 N N . THR A 1 188 ? 46.383 1.844 -15.587 1.00 92.69 188 THR A N 1
ATOM 1505 C CA . THR A 1 188 ? 46.126 0.718 -16.492 1.00 92.69 188 THR A CA 1
ATOM 1506 C C . THR A 1 188 ? 44.740 0.844 -17.106 1.00 92.69 188 THR A C 1
ATOM 1508 O O . THR A 1 188 ? 43.842 1.419 -16.496 1.00 92.69 188 THR A O 1
ATOM 1511 N N . GLU A 1 189 ? 44.558 0.331 -18.319 1.00 94.56 189 GLU A N 1
ATOM 1512 C CA . GLU A 1 189 ? 43.247 0.250 -18.960 1.00 94.56 189 GLU A CA 1
ATOM 1513 C C . GLU A 1 189 ? 42.713 -1.176 -18.867 1.00 94.56 189 GLU A C 1
ATOM 1515 O O . GLU A 1 189 ? 43.432 -2.143 -19.124 1.00 94.56 189 GLU A O 1
ATOM 1520 N N . GLU A 1 190 ? 41.434 -1.302 -18.539 1.00 94.69 190 GLU A N 1
ATOM 1521 C CA . GLU A 1 190 ? 40.704 -2.561 -18.588 1.00 94.69 190 GLU A CA 1
ATOM 1522 C C . GLU A 1 190 ? 39.411 -2.399 -19.388 1.00 94.69 190 GLU A C 1
ATOM 1524 O O . GLU A 1 190 ? 38.859 -1.307 -19.524 1.00 94.69 190 GLU A O 1
ATOM 1529 N N . THR A 1 191 ? 38.928 -3.501 -19.953 1.00 96.00 191 THR A N 1
ATOM 1530 C CA . THR A 1 191 ? 37.640 -3.547 -20.648 1.00 96.00 191 THR A CA 1
ATOM 1531 C C . THR A 1 191 ? 36.591 -4.088 -19.688 1.00 96.00 191 THR A C 1
ATOM 1533 O O . THR A 1 191 ? 36.695 -5.237 -19.257 1.00 96.00 191 THR A O 1
ATOM 1536 N N . ILE A 1 192 ? 35.588 -3.270 -19.371 1.00 95.88 192 ILE A N 1
ATOM 1537 C CA . ILE A 1 192 ? 34.463 -3.645 -18.504 1.00 95.88 192 ILE A CA 1
ATOM 1538 C C . ILE A 1 192 ? 33.152 -3.629 -19.288 1.00 95.88 192 ILE A C 1
ATOM 1540 O O . ILE A 1 192 ? 33.045 -2.948 -20.311 1.00 95.88 192 ILE A O 1
ATOM 1544 N N . GLU A 1 193 ? 32.148 -4.365 -18.805 1.00 96.31 193 GLU A N 1
ATOM 1545 C CA . GLU A 1 193 ? 30.771 -4.203 -19.284 1.00 96.31 193 GLU A CA 1
ATOM 1546 C C . GLU A 1 193 ? 30.328 -2.757 -19.058 1.00 96.31 193 GLU A C 1
ATOM 1548 O O . GLU A 1 193 ? 30.695 -2.123 -18.065 1.00 96.31 193 GLU A O 1
ATOM 1553 N N . ASN A 1 194 ? 29.558 -2.223 -20.000 1.00 96.25 194 ASN A N 1
ATOM 1554 C CA . ASN A 1 194 ? 29.023 -0.886 -19.857 1.00 96.25 194 ASN A CA 1
ATOM 1555 C C . ASN A 1 194 ? 28.116 -0.807 -18.614 1.00 96.25 194 ASN A C 1
ATOM 1557 O O . ASN A 1 194 ? 27.088 -1.488 -18.582 1.00 96.25 194 ASN A O 1
ATOM 1561 N N . PRO A 1 195 ? 28.427 0.059 -17.628 1.00 96.12 195 PRO A N 1
ATOM 1562 C CA . PRO A 1 195 ? 27.650 0.155 -16.394 1.00 96.12 195 PRO A CA 1
ATOM 1563 C C . PRO A 1 195 ? 26.160 0.443 -16.614 1.00 96.12 195 PRO A C 1
ATOM 1565 O O . PRO A 1 195 ? 25.342 0.055 -15.785 1.00 96.12 195 PRO A O 1
ATOM 1568 N N . LEU A 1 196 ? 25.793 1.086 -17.730 1.00 96.25 196 LEU A N 1
ATOM 1569 C CA . LEU A 1 196 ? 24.394 1.333 -18.087 1.00 96.25 196 LEU A CA 1
ATOM 1570 C C . LEU A 1 196 ? 23.641 0.042 -18.429 1.00 96.25 196 LEU A C 1
ATOM 1572 O O . LEU A 1 196 ? 22.479 -0.098 -18.061 1.00 96.25 196 LEU A O 1
ATOM 1576 N N . ILE A 1 197 ? 24.301 -0.905 -19.102 1.00 96.56 197 ILE A N 1
ATOM 1577 C CA . ILE A 1 197 ? 23.723 -2.214 -19.434 1.00 96.56 197 ILE A CA 1
ATOM 1578 C C . ILE A 1 197 ? 23.624 -3.063 -18.171 1.00 96.56 197 ILE A C 1
ATOM 1580 O O . ILE A 1 197 ? 22.577 -3.651 -17.908 1.00 96.56 197 ILE A O 1
ATOM 1584 N N . THR A 1 198 ? 24.676 -3.073 -17.348 1.00 96.50 198 THR A N 1
ATOM 1585 C CA . THR A 1 198 ? 24.652 -3.765 -16.055 1.00 96.50 198 THR A CA 1
ATOM 1586 C C . THR A 1 198 ? 23.508 -3.246 -15.175 1.00 96.50 198 THR A C 1
ATOM 1588 O O . THR A 1 198 ? 22.788 -4.044 -14.574 1.00 96.50 198 THR A O 1
ATOM 1591 N N . GLN A 1 199 ? 23.297 -1.925 -15.127 1.00 96.88 199 GLN A N 1
ATOM 1592 C CA . GLN A 1 199 ? 22.188 -1.323 -14.387 1.00 96.88 199 GLN A CA 1
ATOM 1593 C C . GLN A 1 199 ? 20.817 -1.680 -14.986 1.00 96.88 199 GLN A C 1
ATOM 1595 O O . GLN A 1 199 ? 19.931 -2.082 -14.235 1.00 96.88 199 GLN A O 1
ATOM 1600 N N . ASP A 1 200 ? 20.633 -1.576 -16.309 1.00 98.00 200 ASP A N 1
ATOM 1601 C CA . ASP A 1 200 ? 19.368 -1.939 -16.974 1.00 98.00 200 ASP A CA 1
ATOM 1602 C C . ASP A 1 200 ? 18.997 -3.401 -16.698 1.00 98.00 200 ASP A C 1
ATOM 1604 O O . ASP A 1 200 ? 17.878 -3.690 -16.277 1.00 98.00 200 ASP A O 1
ATOM 1608 N N . ASN A 1 201 ? 19.956 -4.317 -16.841 1.00 97.06 201 ASN A N 1
ATOM 1609 C CA . ASN A 1 201 ? 19.755 -5.737 -16.568 1.00 97.06 201 ASN A CA 1
ATOM 1610 C C . ASN A 1 201 ? 19.368 -5.999 -15.107 1.00 97.06 201 ASN A C 1
ATOM 1612 O O . ASN A 1 201 ? 18.468 -6.801 -14.855 1.00 97.06 201 ASN A O 1
ATOM 1616 N N . ALA A 1 202 ? 20.012 -5.319 -14.151 1.00 97.62 202 ALA A N 1
ATOM 1617 C CA . ALA A 1 202 ? 19.676 -5.445 -12.735 1.00 97.62 202 ALA A CA 1
ATOM 1618 C C . ALA A 1 202 ? 18.242 -4.970 -12.448 1.00 97.62 202 ALA A C 1
ATOM 1620 O O . ALA A 1 202 ? 17.457 -5.703 -11.853 1.00 97.62 202 ALA A O 1
ATOM 1621 N N . GLU A 1 203 ? 17.860 -3.792 -12.945 1.00 97.56 203 GLU A N 1
ATOM 1622 C CA . GLU A 1 203 ? 16.512 -3.243 -12.750 1.00 97.56 203 GLU A CA 1
ATOM 1623 C C . GLU A 1 203 ? 15.420 -4.106 -13.404 1.00 97.56 203 GLU A C 1
ATOM 1625 O O . GLU A 1 203 ? 14.325 -4.252 -12.857 1.00 97.56 203 GLU A O 1
ATOM 1630 N N . ARG A 1 204 ? 15.698 -4.701 -14.573 1.00 97.88 204 ARG A N 1
ATOM 1631 C CA . ARG A 1 204 ? 14.771 -5.640 -15.225 1.00 97.88 204 ARG A CA 1
ATOM 1632 C C . ARG A 1 204 ? 14.670 -6.960 -14.473 1.00 97.88 204 ARG A C 1
ATOM 1634 O O . ARG A 1 204 ? 13.572 -7.500 -14.375 1.00 97.88 204 ARG A O 1
ATOM 1641 N N . ALA A 1 205 ? 15.775 -7.469 -13.934 1.00 98.12 205 ALA A N 1
ATOM 1642 C CA . ALA A 1 205 ? 15.760 -8.666 -13.100 1.00 98.12 205 ALA A CA 1
ATOM 1643 C C . ALA A 1 205 ? 14.940 -8.443 -11.818 1.00 98.12 205 ALA A C 1
ATOM 1645 O O . ALA A 1 205 ? 14.114 -9.289 -11.476 1.00 98.12 205 ALA A O 1
ATOM 1646 N N . ASP A 1 206 ? 15.089 -7.285 -11.168 1.00 97.81 206 ASP A N 1
ATOM 1647 C CA . ASP A 1 206 ? 14.285 -6.902 -10.001 1.00 97.81 206 ASP A CA 1
ATOM 1648 C C . ASP A 1 206 ? 12.789 -6.803 -10.352 1.00 97.81 206 ASP A C 1
ATOM 1650 O O . ASP A 1 206 ? 11.937 -7.321 -9.626 1.00 97.81 206 ASP A O 1
ATOM 1654 N N . ALA A 1 207 ? 12.451 -6.197 -11.496 1.00 98.19 207 ALA A N 1
ATOM 1655 C CA . ALA A 1 207 ? 11.074 -6.141 -11.984 1.00 98.19 207 ALA A CA 1
ATOM 1656 C C . ALA A 1 207 ? 10.509 -7.541 -12.286 1.00 98.19 207 ALA A C 1
ATOM 1658 O O . ALA A 1 207 ? 9.376 -7.846 -11.913 1.00 98.19 207 ALA A O 1
ATOM 1659 N N . GLN A 1 208 ? 11.298 -8.416 -12.912 1.00 98.25 208 GLN A N 1
ATOM 1660 C CA . GLN A 1 208 ? 10.881 -9.790 -13.184 1.00 98.25 208 GLN A CA 1
ATOM 1661 C C . GLN A 1 208 ? 10.644 -10.574 -11.889 1.00 98.25 208 GLN A C 1
ATOM 1663 O O . GLN A 1 208 ? 9.655 -11.294 -11.790 1.00 98.25 208 GLN A O 1
ATOM 1668 N N . ALA A 1 209 ? 11.476 -10.381 -10.863 1.00 98.25 209 ALA A N 1
ATOM 1669 C CA . ALA A 1 209 ? 11.274 -11.014 -9.563 1.00 98.25 209 ALA A CA 1
ATOM 1670 C C . ALA A 1 209 ? 9.937 -10.604 -8.915 1.00 98.25 209 ALA A C 1
ATOM 1672 O O . ALA A 1 209 ? 9.272 -11.442 -8.306 1.00 98.25 209 ALA A O 1
ATOM 1673 N N . ILE A 1 210 ? 9.510 -9.345 -9.081 1.00 98.00 210 ILE A N 1
ATOM 1674 C CA . ILE A 1 210 ? 8.184 -8.885 -8.638 1.00 98.00 210 ILE A CA 1
ATOM 1675 C C . ILE A 1 210 ? 7.082 -9.607 -9.419 1.00 98.00 210 ILE A C 1
ATOM 1677 O O . ILE A 1 210 ? 6.150 -10.126 -8.805 1.00 98.00 210 ILE A O 1
ATOM 1681 N N . VAL A 1 211 ? 7.188 -9.677 -10.750 1.00 98.12 211 VAL A N 1
ATOM 1682 C CA . VAL A 1 211 ? 6.220 -10.389 -11.604 1.00 98.12 211 VAL A CA 1
ATOM 1683 C C . VAL A 1 211 ? 6.087 -11.852 -11.181 1.00 98.12 211 VAL A C 1
ATOM 1685 O O . VAL A 1 211 ? 4.969 -12.331 -10.998 1.00 98.12 211 VAL A O 1
ATOM 1688 N N . ASP A 1 212 ? 7.209 -12.530 -10.953 1.00 97.94 212 ASP A N 1
ATOM 1689 C CA . ASP A 1 212 ? 7.250 -13.950 -10.596 1.00 97.94 212 ASP A CA 1
ATOM 1690 C C . ASP A 1 212 ? 6.705 -14.224 -9.184 1.00 97.94 212 ASP A C 1
ATOM 1692 O O . ASP A 1 212 ? 6.130 -15.284 -8.929 1.00 97.94 212 ASP A O 1
ATOM 1696 N N . ALA A 1 213 ? 6.871 -13.275 -8.258 1.00 96.94 213 ALA A N 1
ATOM 1697 C CA . ALA A 1 213 ? 6.369 -13.378 -6.889 1.00 96.94 213 ALA A CA 1
ATOM 1698 C C . ALA A 1 213 ? 4.893 -12.962 -6.739 1.00 96.94 213 ALA A C 1
ATOM 1700 O O . ALA A 1 213 ? 4.290 -13.210 -5.691 1.00 96.94 213 ALA A O 1
ATOM 1701 N N . THR A 1 214 ? 4.304 -12.317 -7.750 1.00 97.31 214 THR A N 1
ATOM 1702 C CA . THR A 1 214 ? 2.968 -11.720 -7.643 1.00 97.31 214 THR A CA 1
ATOM 1703 C C . THR A 1 214 ? 1.864 -12.792 -7.650 1.00 97.31 214 THR A C 1
ATOM 1705 O O . THR A 1 214 ? 1.830 -13.642 -8.543 1.00 97.31 214 THR A O 1
ATOM 1708 N N . PRO A 1 215 ? 0.905 -12.762 -6.700 1.00 97.94 215 PRO A N 1
ATOM 1709 C CA . PRO A 1 215 ? -0.210 -13.709 -6.679 1.00 97.94 215 PRO A CA 1
ATOM 1710 C C . PRO A 1 215 ? -1.107 -13.619 -7.922 1.00 97.94 215 PRO A C 1
ATOM 1712 O O . PRO A 1 215 ? -1.412 -12.526 -8.397 1.00 97.94 215 PRO A O 1
ATOM 1715 N N . SER A 1 216 ? -1.645 -14.754 -8.386 1.00 97.88 216 SER A N 1
ATOM 1716 C CA . SER A 1 216 ? -2.499 -14.802 -9.589 1.00 97.88 216 SER A CA 1
ATOM 1717 C C . SER A 1 216 ? -3.700 -13.856 -9.529 1.00 97.88 216 SER A C 1
ATOM 1719 O O . SER A 1 216 ? -4.014 -13.228 -10.526 1.00 97.88 216 SER A O 1
ATOM 1721 N N . ALA A 1 217 ? -4.318 -13.674 -8.357 1.00 97.69 217 ALA A N 1
ATOM 1722 C CA . ALA A 1 217 ? -5.441 -12.746 -8.200 1.00 97.69 217 ALA A CA 1
ATOM 1723 C C . ALA A 1 217 ? -5.072 -11.287 -8.538 1.00 97.69 217 ALA A C 1
ATOM 1725 O O . ALA A 1 217 ? -5.905 -10.541 -9.046 1.00 97.69 217 ALA A O 1
ATOM 1726 N N . VAL A 1 218 ? -3.830 -10.880 -8.259 1.00 98.19 218 VAL A N 1
ATOM 1727 C CA . VAL A 1 218 ? -3.321 -9.544 -8.595 1.00 98.19 218 VAL A CA 1
ATOM 1728 C C . VAL A 1 218 ? -3.064 -9.444 -10.100 1.00 98.19 218 VAL A C 1
ATOM 1730 O O . VAL A 1 218 ? -3.449 -8.456 -10.721 1.00 98.19 218 VAL A O 1
ATOM 1733 N N . VAL A 1 219 ? -2.479 -10.487 -10.698 1.00 98.00 219 VAL A N 1
ATOM 1734 C CA . VAL A 1 219 ? -2.259 -10.574 -12.153 1.00 98.00 219 VAL A CA 1
ATOM 1735 C C . VAL A 1 219 ? -3.586 -10.513 -12.916 1.00 98.00 219 VAL A C 1
ATOM 1737 O O . VAL A 1 219 ? -3.717 -9.753 -13.874 1.00 98.00 219 VAL A O 1
ATOM 1740 N N . ASP A 1 220 ? -4.590 -11.267 -12.470 1.00 98.12 220 ASP A N 1
ATOM 1741 C CA . ASP A 1 220 ? -5.927 -11.282 -13.064 1.00 98.12 220 ASP A CA 1
ATOM 1742 C C . ASP A 1 220 ? -6.586 -9.899 -12.991 1.00 98.12 220 ASP A C 1
ATOM 1744 O O . ASP A 1 220 ? -7.188 -9.450 -13.966 1.00 98.12 220 ASP A O 1
ATOM 1748 N N . ALA A 1 221 ? -6.435 -9.196 -11.864 1.00 97.56 221 ALA A N 1
ATOM 1749 C CA . ALA A 1 221 ? -6.949 -7.840 -11.714 1.00 97.56 221 ALA A CA 1
ATOM 1750 C C . ALA A 1 221 ? -6.230 -6.831 -12.616 1.00 97.56 221 ALA A C 1
ATOM 1752 O O . ALA A 1 221 ? -6.896 -5.992 -13.212 1.00 97.56 221 ALA A O 1
ATOM 1753 N N . TYR A 1 222 ? -4.905 -6.929 -12.764 1.00 97.50 222 TYR A N 1
ATOM 1754 C CA . TYR A 1 222 ? -4.151 -6.094 -13.702 1.00 97.50 222 TYR A CA 1
ATOM 1755 C C . TYR A 1 222 ? -4.611 -6.302 -15.150 1.00 97.50 222 TYR A C 1
ATOM 1757 O O . TYR A 1 222 ? -4.823 -5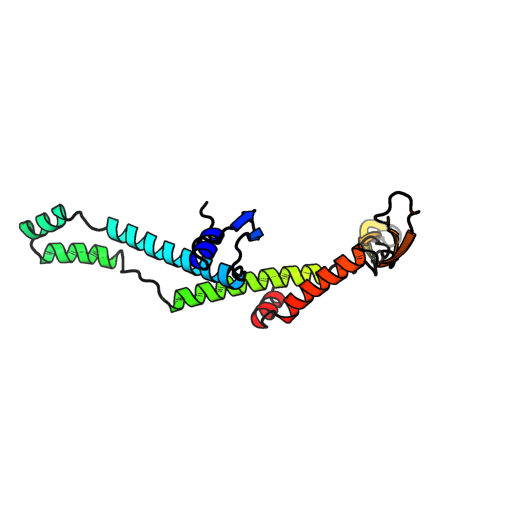.335 -15.872 1.00 97.50 222 TYR A O 1
ATOM 1765 N N . ASN A 1 223 ? -4.814 -7.554 -15.567 1.00 96.50 223 ASN A N 1
ATOM 1766 C CA . ASN A 1 223 ? -5.256 -7.883 -16.927 1.00 96.50 223 ASN A CA 1
ATOM 1767 C C . ASN A 1 223 ? -6.708 -7.465 -17.223 1.00 96.50 223 ASN A C 1
ATOM 1769 O O . ASN A 1 223 ? -7.130 -7.508 -18.378 1.00 96.50 223 ASN A O 1
ATOM 1773 N N . ALA A 1 224 ? -7.481 -7.116 -16.193 1.00 96.06 224 ALA A N 1
ATOM 1774 C CA . ALA A 1 224 ? -8.855 -6.641 -16.315 1.00 96.06 224 ALA A CA 1
ATOM 1775 C C . ALA A 1 224 ? -8.977 -5.104 -16.383 1.00 96.06 224 ALA A C 1
ATOM 1777 O O . ALA A 1 224 ? -10.100 -4.612 -16.521 1.00 96.06 224 ALA A O 1
ATOM 1778 N N . LEU A 1 225 ? -7.863 -4.367 -16.248 1.00 90.00 225 LEU A N 1
ATOM 1779 C CA . LEU A 1 225 ? -7.793 -2.907 -16.411 1.00 90.00 225 LEU A CA 1
ATOM 1780 C C . LEU A 1 225 ? -7.929 -2.497 -17.883 1.00 90.00 225 LEU A C 1
ATOM 1782 O O . LEU A 1 225 ? -8.601 -1.467 -18.122 1.00 90.00 225 LEU A O 1
#

Foldseek 3Di:
DDDLLVVLQCVVPPPFDWDDDPPDIDGDDPDDGDDPLSSQLSSLVVVLVVVLVVLVVVLVVLDDDPVVLVVCCVPVNDVVSVVSVVVSCVVRPRDDDDPVVSVVSSVVSSLVVLLVLLVVLVVLLPDDQQQAWDAWDKDWDQPDWDQDPVVRDTDTDTDIDTPDHTTDRDDQWDWDWADDPDPPDDIDIDIDGDVVNVVSVVSNVVSVVSVVPRDVVSVVVNVVD

Sequence (225 aa):
MINYKILAIQSLVPNAIVTILGDKVVWHDERTQPTQEEIVQKIAEIEYTEEVEAYKAVRAEAYPVMSEQLDKIFHEGIDAWKAEIQTIKDAHPKAVIDNDTLNSRKSQALFDYQLQEYTKAQTRLSQYIVADGREEETEEVVVRQEYNEETEELVDIMETRIITSTVDPVVATITSTVYSGDIDADPTEETIENPLITQDNAERADAQAIVDATPSAVVDAYNAL

Secondary structure (DSSP, 8-state):
---HHHHHHHHHSTT--EEEETTEEEE--SSPPPPHHHHHHHHHHHHHHHHHHHHHHHHHHTSPPHHHHHHHHHHHHHHHHHHHHHHHHHHS------HHHHHHHHHHHHHHHHHHHHHHHHHHHHSPPTTT-B--EEEEEEEEEEEETTTTEEEEEEEEEEEE--BPPPPSEEEEEEPPSSTTSPPEEEEEE-HHHHHHHHHHHHHHHHHHHS-HHHHHHHHT-

pLDDT: mean 94.83, std 4.71, range [52.38, 98.56]

Radius of gyration: 32.63 Å; chains: 1; bounding box: 92×32×104 Å